Protein AF-A0A962BFE0-F1 (afdb_monomer_lite)

Radius of gyration: 16.98 Å; chains: 1; bounding box: 39×42×43 Å

pLDDT: mean 90.41, std 8.76, range [57.78, 98.06]

Sequence (215 aa):
MNNEIKNLNFSHWQMAQNGVWEEALEVEEHPNGDGVLKIENWLLNAAEDVAIEAFFGNKLANDFCFLGIRVASLTKGSQKSLIMCLIESIDREDSFDSAIKKIELVLRQTISVESKNGIFNRSPEFLELGVEGFWKTFGSYIVWTEGKEKAKSIEDININAPQLLKKLERHVMLEHAWKKPLPMWLAIPVSRSAERGYVFDEKKYNELIESVLKK

Structure (mmCIF, N/CA/C/O backbone):
data_AF-A0A962BFE0-F1
#
_entry.id   AF-A0A962BFE0-F1
#
loop_
_atom_site.group_PDB
_atom_site.id
_atom_site.type_symbol
_atom_site.label_atom_id
_atom_site.label_alt_id
_atom_site.label_comp_id
_atom_site.label_asym_id
_atom_site.label_entity_id
_atom_site.label_seq_id
_atom_site.pdbx_PDB_ins_code
_atom_site.Cartn_x
_atom_site.Cartn_y
_atom_site.Cartn_z
_atom_site.occupancy
_atom_site.B_iso_or_equiv
_atom_site.auth_seq_id
_atom_site.auth_comp_id
_atom_site.auth_asym_id
_atom_site.auth_atom_id
_atom_site.pdbx_PDB_model_num
ATOM 1 N N . MET A 1 1 ? 15.361 -3.845 5.772 1.00 58.34 1 MET A N 1
ATOM 2 C CA . MET A 1 1 ? 14.483 -2.790 5.229 1.00 58.34 1 MET A CA 1
ATOM 3 C C . MET A 1 1 ? 15.416 -1.779 4.588 1.00 58.34 1 MET A C 1
ATOM 5 O O . MET A 1 1 ? 16.414 -1.476 5.237 1.00 58.34 1 MET A O 1
ATOM 9 N N . ASN A 1 2 ? 15.196 -1.406 3.321 1.00 62.62 2 ASN A N 1
ATOM 10 C CA . ASN A 1 2 ? 16.124 -0.559 2.556 1.00 62.62 2 ASN A CA 1
ATOM 11 C C . ASN A 1 2 ? 16.379 0.763 3.315 1.00 62.62 2 ASN A C 1
ATOM 13 O O . ASN A 1 2 ? 15.452 1.311 3.905 1.00 62.62 2 ASN A O 1
ATOM 17 N N . ASN A 1 3 ? 17.627 1.239 3.364 1.00 61.69 3 ASN A N 1
ATOM 18 C CA . ASN A 1 3 ? 17.981 2.466 4.088 1.00 61.69 3 ASN A CA 1
ATOM 19 C C . ASN A 1 3 ? 17.352 3.718 3.459 1.00 61.69 3 ASN A C 1
ATOM 21 O O . ASN A 1 3 ? 17.175 4.709 4.158 1.00 61.69 3 ASN A O 1
ATOM 25 N N . GLU A 1 4 ? 16.986 3.657 2.178 1.00 70.38 4 GLU A N 1
ATOM 26 C CA . GLU A 1 4 ? 16.392 4.775 1.435 1.00 70.38 4 GLU A CA 1
ATOM 27 C C . GLU A 1 4 ? 15.000 5.147 1.962 1.00 70.38 4 GLU A C 1
ATOM 29 O O . GLU A 1 4 ? 14.731 6.316 2.216 1.00 70.38 4 GLU A O 1
ATOM 34 N N . ILE A 1 5 ? 14.148 4.159 2.265 1.00 82.00 5 ILE A N 1
ATOM 35 C CA . ILE A 1 5 ? 12.771 4.434 2.709 1.00 82.00 5 ILE A CA 1
ATOM 36 C C . ILE A 1 5 ? 12.685 5.000 4.129 1.00 82.00 5 ILE A C 1
ATOM 38 O O . ILE A 1 5 ? 11.712 5.662 4.470 1.00 82.00 5 ILE A O 1
ATOM 42 N N . LYS A 1 6 ? 13.702 4.768 4.966 1.00 80.69 6 LYS A N 1
ATOM 43 C CA . LYS A 1 6 ? 13.680 5.154 6.388 1.00 80.69 6 LYS A CA 1
ATOM 44 C C . LYS A 1 6 ? 13.637 6.664 6.609 1.00 80.69 6 LYS A C 1
ATOM 46 O O . LYS A 1 6 ? 13.155 7.109 7.647 1.00 80.69 6 LYS A O 1
ATOM 51 N N . ASN A 1 7 ? 14.152 7.424 5.644 1.00 84.12 7 ASN A N 1
ATOM 52 C CA . ASN A 1 7 ? 14.264 8.879 5.713 1.00 84.12 7 ASN A CA 1
ATOM 53 C C . ASN A 1 7 ? 13.132 9.599 4.970 1.00 84.12 7 ASN A C 1
ATOM 55 O O . ASN A 1 7 ? 13.148 10.824 4.891 1.00 84.12 7 ASN A O 1
ATOM 59 N N . LEU A 1 8 ? 12.171 8.861 4.407 1.00 91.56 8 LEU A N 1
ATOM 60 C CA . LEU A 1 8 ? 11.013 9.466 3.764 1.00 91.56 8 LEU A CA 1
ATOM 61 C C . LEU A 1 8 ? 10.091 10.048 4.828 1.00 91.56 8 LEU A C 1
ATOM 63 O O . LEU A 1 8 ? 9.711 9.349 5.765 1.00 91.56 8 LEU A O 1
ATOM 67 N N . ASN A 1 9 ? 9.728 11.315 4.669 1.00 92.69 9 ASN A N 1
ATOM 68 C CA . ASN A 1 9 ? 8.800 11.980 5.576 1.00 92.69 9 ASN A CA 1
ATOM 69 C C . ASN A 1 9 ? 7.360 11.661 5.201 1.00 92.69 9 ASN A C 1
ATOM 71 O O . ASN A 1 9 ? 7.051 11.445 4.027 1.00 92.69 9 ASN A O 1
ATOM 75 N N . PHE A 1 10 ? 6.486 11.652 6.199 1.00 93.62 10 PHE A N 1
ATOM 76 C CA . PHE A 1 10 ? 5.053 11.545 5.999 1.00 93.62 10 PHE A CA 1
ATOM 77 C C . PHE A 1 10 ? 4.546 12.641 5.047 1.00 93.62 10 PHE A C 1
ATOM 79 O O . PHE A 1 10 ? 5.001 13.784 5.078 1.00 93.62 10 PHE A O 1
ATOM 86 N N . SER A 1 11 ? 3.618 12.268 4.169 1.00 92.75 11 SER A N 1
ATOM 87 C CA . SER A 1 11 ? 3.012 13.171 3.193 1.00 92.75 11 SER A CA 1
ATOM 88 C C . SER A 1 11 ? 1.523 13.348 3.434 1.00 92.75 11 SER A C 1
ATOM 90 O O . SER A 1 11 ? 1.071 14.478 3.520 1.00 92.75 11 SER A O 1
ATOM 92 N N . HIS A 1 12 ? 0.749 12.268 3.469 1.00 93.75 12 HIS A N 1
ATOM 93 C CA . HIS A 1 12 ? -0.698 12.342 3.654 1.00 93.75 12 HIS A CA 1
ATOM 94 C C . HIS A 1 12 ? -1.269 10.972 4.002 1.00 93.75 12 HIS A C 1
ATOM 96 O O . HIS A 1 12 ? -0.632 9.931 3.816 1.00 93.75 12 HIS A O 1
ATOM 102 N N . TRP A 1 13 ? -2.505 10.999 4.482 1.00 95.62 13 TRP A N 1
ATOM 103 C CA . TRP A 1 13 ? -3.339 9.823 4.644 1.00 95.62 13 TRP A CA 1
ATOM 104 C C . TRP A 1 13 ? -4.304 9.714 3.464 1.00 95.62 13 TRP A C 1
ATOM 106 O O . TRP A 1 13 ? -4.771 10.722 2.932 1.00 95.62 13 TRP A O 1
ATOM 116 N N . GLN A 1 14 ? -4.674 8.493 3.099 1.00 96.00 14 GLN A N 1
ATOM 117 C CA . GLN A 1 14 ? -5.869 8.254 2.294 1.00 96.00 14 GLN A CA 1
ATOM 118 C C . GLN A 1 14 ? -6.658 7.063 2.821 1.00 96.00 14 GLN A C 1
ATOM 120 O O . GLN A 1 14 ? -6.104 6.159 3.446 1.00 96.00 14 GLN A O 1
ATOM 125 N N . MET A 1 15 ? -7.962 7.058 2.566 1.00 97.00 15 MET A N 1
ATOM 126 C CA . MET A 1 15 ? -8.860 5.979 2.964 1.00 97.00 15 MET A CA 1
ATOM 127 C C . MET A 1 15 ? -9.681 5.499 1.779 1.00 97.00 15 MET A C 1
ATOM 129 O O . MET A 1 15 ? -10.178 6.301 0.993 1.00 97.00 15 MET A O 1
ATOM 133 N N . ALA A 1 16 ? -9.881 4.192 1.692 1.00 96.75 16 ALA A N 1
ATOM 134 C CA . ALA A 1 16 ? -10.717 3.572 0.676 1.00 96.75 16 ALA A CA 1
ATOM 135 C C . ALA A 1 16 ? -11.663 2.551 1.296 1.00 96.75 16 ALA A C 1
ATOM 137 O O . ALA A 1 16 ? -11.455 2.059 2.409 1.00 96.75 16 ALA A O 1
ATOM 138 N N . GLN A 1 17 ? -12.705 2.215 0.541 1.00 96.19 17 GLN A N 1
ATOM 139 C CA . GLN A 1 17 ? -13.672 1.192 0.913 1.00 96.19 17 GLN A CA 1
ATOM 140 C C . GLN A 1 17 ? -13.877 0.183 -0.217 1.00 96.19 17 GLN A C 1
ATOM 142 O O . GLN A 1 17 ? -13.734 0.523 -1.391 1.00 96.19 17 GLN A O 1
ATOM 147 N N . ASN A 1 18 ? -14.204 -1.064 0.129 1.00 94.25 18 ASN A N 1
ATOM 148 C CA . ASN A 1 18 ? -14.415 -2.172 -0.815 1.00 94.25 18 ASN A CA 1
ATOM 149 C C . ASN A 1 18 ? -13.232 -2.414 -1.779 1.00 94.25 18 ASN A C 1
ATOM 151 O O . ASN A 1 18 ? -13.422 -2.887 -2.900 1.00 94.25 18 ASN A O 1
ATOM 155 N N . GLY A 1 19 ? -12.015 -2.032 -1.373 1.00 90.25 19 GLY A N 1
ATOM 156 C CA . GLY A 1 19 ? -10.812 -2.100 -2.208 1.00 90.25 19 GLY A CA 1
ATOM 157 C C . GLY A 1 19 ? -10.802 -1.168 -3.429 1.00 90.25 19 GLY A C 1
ATOM 158 O O . GLY A 1 19 ? -10.048 -1.431 -4.363 1.00 90.25 19 GLY A O 1
ATOM 159 N N . VAL A 1 20 ? -11.630 -0.116 -3.452 1.00 92.31 20 VAL A N 1
ATOM 160 C CA . VAL A 1 20 ? -11.686 0.867 -4.549 1.00 92.31 20 VAL A CA 1
ATOM 161 C C . VAL A 1 20 ? -10.854 2.095 -4.182 1.00 92.31 20 VAL A C 1
ATOM 163 O O . VAL A 1 20 ? -11.311 2.957 -3.433 1.00 92.31 20 VAL A O 1
ATOM 166 N N . TRP A 1 21 ? -9.629 2.165 -4.703 1.00 92.31 21 TRP A N 1
ATOM 167 C CA . TRP A 1 21 ? -8.697 3.273 -4.446 1.00 92.31 21 TRP A CA 1
ATOM 168 C C . TRP A 1 21 ? -8.871 4.439 -5.419 1.00 92.31 21 TRP A C 1
ATOM 170 O O . TRP A 1 21 ? -8.489 5.560 -5.105 1.00 92.31 21 TRP A O 1
ATOM 180 N N . GLU A 1 22 ? -9.511 4.199 -6.562 1.00 90.88 22 GLU A N 1
ATOM 181 C CA . GLU A 1 22 ? -9.840 5.222 -7.557 1.00 90.88 22 GLU A CA 1
ATOM 182 C C . GLU A 1 22 ? -10.746 6.338 -6.991 1.00 90.88 22 GLU A C 1
ATOM 184 O O . GLU A 1 22 ? -10.790 7.440 -7.533 1.00 90.88 22 GLU A O 1
ATOM 189 N N . GLU A 1 23 ? -11.458 6.051 -5.897 1.00 91.50 23 GLU A N 1
ATOM 190 C CA . GLU A 1 23 ? -12.384 6.954 -5.201 1.00 91.50 23 GLU A CA 1
ATOM 191 C C . GLU A 1 23 ? -11.935 7.233 -3.753 1.00 91.50 23 GLU A C 1
ATOM 193 O O . GLU A 1 23 ? -12.758 7.546 -2.887 1.00 91.50 23 GLU A O 1
ATOM 198 N N . ALA A 1 24 ? -10.640 7.068 -3.460 1.00 94.19 24 ALA A N 1
ATOM 199 C CA . ALA A 1 24 ? -10.117 7.238 -2.111 1.00 94.19 24 ALA A CA 1
ATOM 200 C C . ALA A 1 24 ? -10.366 8.657 -1.569 1.00 94.19 24 ALA A C 1
ATOM 202 O O . ALA A 1 24 ? -10.229 9.663 -2.269 1.00 94.19 24 ALA A O 1
ATOM 203 N N . LEU A 1 25 ? -10.711 8.739 -0.284 1.00 94.75 25 LEU A N 1
ATOM 204 C CA . LEU A 1 25 ? -10.736 9.993 0.451 1.00 94.75 25 LEU A CA 1
ATOM 205 C C . LEU A 1 25 ? -9.310 10.327 0.887 1.00 94.75 25 LEU A C 1
ATOM 207 O O . LEU A 1 25 ? -8.797 9.727 1.832 1.00 94.75 25 LEU A O 1
ATOM 211 N N . GLU A 1 26 ? -8.699 11.309 0.233 1.00 93.69 26 GLU A N 1
ATOM 212 C CA . GLU A 1 26 ? -7.487 11.947 0.744 1.00 93.69 26 GLU A CA 1
ATOM 213 C C . GLU A 1 26 ? -7.812 12.750 2.009 1.00 93.69 26 GLU A C 1
ATOM 215 O O . GLU A 1 26 ? -8.811 13.480 2.087 1.00 93.69 26 GLU A O 1
ATOM 220 N N . VAL A 1 27 ? -6.961 12.584 3.014 1.00 89.88 27 VAL A N 1
ATOM 221 C CA . VAL A 1 27 ? -7.076 13.220 4.320 1.00 89.88 27 VAL A CA 1
ATOM 222 C C . VAL A 1 27 ? -5.948 14.229 4.463 1.00 89.88 27 VAL A C 1
ATOM 224 O O . VAL A 1 27 ? -4.780 13.926 4.215 1.00 89.88 27 VAL A O 1
ATOM 227 N N . GLU A 1 28 ? -6.322 15.440 4.867 1.00 78.06 28 GLU A N 1
ATOM 228 C CA . GLU A 1 28 ? -5.378 16.518 5.148 1.00 78.06 28 GLU A CA 1
ATOM 229 C C . GLU A 1 28 ? -4.370 16.087 6.221 1.00 78.06 28 GLU A C 1
ATOM 231 O O . GLU A 1 28 ? -4.723 15.363 7.148 1.00 78.06 28 GLU A O 1
ATOM 236 N N . GLU A 1 29 ? -3.125 16.560 6.110 1.00 67.19 29 GLU A N 1
ATOM 237 C CA . GLU A 1 29 ? -2.027 16.219 7.032 1.00 67.19 29 GLU A CA 1
ATOM 238 C C . GLU A 1 29 ? -2.407 16.423 8.507 1.00 67.19 29 GLU A C 1
ATOM 240 O O . GLU A 1 29 ? -2.054 15.615 9.359 1.00 67.19 29 GLU A O 1
ATOM 245 N N . HIS A 1 30 ? -3.168 17.482 8.793 1.00 72.75 30 HIS A N 1
ATOM 246 C CA . HIS A 1 30 ? -3.680 17.800 10.120 1.00 72.75 30 HIS A CA 1
ATOM 247 C C . HIS A 1 30 ? -5.132 18.270 9.999 1.00 72.75 30 HIS A C 1
ATOM 249 O O . HIS A 1 30 ? -5.373 19.474 9.851 1.00 72.75 30 HIS A O 1
ATOM 255 N N . PRO A 1 31 ? -6.113 17.350 10.024 1.00 78.94 31 PRO A N 1
ATOM 256 C CA . PRO A 1 31 ? -7.505 17.739 9.898 1.00 78.94 31 PRO A CA 1
ATOM 257 C C . PRO A 1 31 ? -7.893 18.613 11.097 1.00 78.94 31 PRO A C 1
ATOM 259 O O . PRO A 1 31 ? -7.734 18.227 12.254 1.00 78.94 31 PRO A O 1
ATOM 262 N N . ASN A 1 32 ? -8.391 19.816 10.822 1.00 82.50 32 ASN A N 1
ATOM 263 C CA . ASN A 1 32 ? -8.979 20.691 11.839 1.00 82.50 32 ASN A CA 1
ATOM 264 C C . ASN A 1 32 ? -10.451 20.308 12.087 1.00 82.50 32 ASN A C 1
ATOM 266 O O . ASN A 1 32 ? -10.921 19.321 11.534 1.00 82.50 32 ASN A O 1
ATOM 270 N N . GLY A 1 33 ? -11.193 21.077 12.894 1.00 82.31 33 GLY A N 1
ATOM 271 C CA . GLY A 1 33 ? -12.587 20.764 13.251 1.00 82.31 33 GLY A CA 1
ATOM 272 C C . GLY A 1 33 ? -13.460 20.290 12.078 1.00 82.31 33 GLY A C 1
ATOM 273 O O . GLY A 1 33 ? -14.061 19.221 12.166 1.00 82.31 33 GLY A O 1
ATOM 274 N N . ASP A 1 34 ? -13.457 21.009 10.953 1.00 86.00 34 ASP A N 1
ATOM 275 C CA . ASP A 1 34 ? -14.242 20.630 9.769 1.00 86.00 34 ASP A CA 1
ATOM 276 C C . ASP A 1 34 ? -13.666 19.395 9.054 1.00 86.00 34 ASP A C 1
ATOM 278 O O . ASP A 1 34 ? -14.416 18.524 8.603 1.00 86.00 34 ASP A O 1
ATOM 282 N N . GLY A 1 35 ? -12.336 19.276 8.989 1.00 86.31 35 GLY A N 1
ATOM 283 C CA . GLY A 1 35 ? -11.649 18.102 8.444 1.00 86.31 35 GLY A CA 1
ATOM 284 C C . GLY A 1 35 ? -11.933 16.826 9.244 1.00 86.31 35 GLY A C 1
ATOM 285 O O . GLY A 1 35 ? -12.233 15.782 8.664 1.00 86.31 35 GLY A O 1
ATOM 286 N N . VAL A 1 36 ? -11.926 16.919 10.575 1.00 88.94 36 VAL A N 1
ATOM 287 C CA . VAL A 1 36 ? -12.270 15.821 11.488 1.00 88.94 36 VAL A CA 1
ATOM 288 C C . VAL A 1 36 ? -13.719 15.405 11.270 1.00 88.94 36 VAL A C 1
ATOM 290 O O . VAL A 1 36 ? -13.979 14.228 11.034 1.00 88.94 36 VAL A O 1
ATOM 293 N N . LEU A 1 37 ? -14.657 16.358 11.238 1.00 90.06 37 LEU A N 1
ATOM 294 C CA . LEU A 1 37 ? -16.071 16.067 10.977 1.00 90.06 37 LEU A CA 1
ATOM 295 C C . LEU A 1 37 ? -16.286 15.389 9.617 1.00 90.06 37 LEU A C 1
ATOM 297 O O . LEU A 1 37 ? -17.104 14.473 9.507 1.00 90.06 37 LEU A O 1
ATOM 301 N N . LYS A 1 38 ? -15.537 15.790 8.582 1.00 92.12 38 LYS A N 1
ATOM 302 C CA . LYS A 1 38 ? -15.581 15.149 7.259 1.00 92.12 38 LYS A CA 1
ATOM 303 C C . LYS A 1 38 ? -15.141 13.685 7.329 1.00 92.12 38 LYS A C 1
ATOM 305 O O . LYS A 1 38 ? -15.821 12.830 6.761 1.00 92.12 38 LYS A O 1
ATOM 310 N N . ILE A 1 39 ? -14.044 13.394 8.028 1.00 93.62 39 ILE A N 1
ATOM 311 C CA . ILE A 1 39 ? -13.529 12.028 8.213 1.00 93.62 39 ILE A CA 1
ATOM 312 C C . ILE A 1 39 ? -14.529 11.189 9.009 1.00 93.62 39 ILE A C 1
ATOM 314 O O . ILE A 1 39 ? -14.883 10.087 8.592 1.00 93.62 39 ILE A O 1
ATOM 318 N N . GLU A 1 40 ? -15.035 11.720 10.122 1.00 92.81 40 GLU A N 1
ATOM 319 C CA . GLU A 1 40 ? -16.024 11.033 10.950 1.00 92.81 40 GLU A CA 1
ATOM 320 C C . GLU A 1 40 ? -17.294 10.714 10.160 1.00 92.81 40 GLU A C 1
ATOM 322 O O . GLU A 1 40 ? -17.779 9.583 10.208 1.00 92.81 40 GLU A O 1
ATOM 327 N N . ASN A 1 41 ? -17.810 11.679 9.395 1.00 93.31 41 ASN A N 1
ATOM 328 C CA . ASN A 1 41 ? -18.982 11.474 8.554 1.00 93.31 41 ASN A CA 1
ATOM 329 C C . ASN A 1 41 ? -18.717 10.452 7.441 1.00 93.31 41 ASN A C 1
ATOM 331 O O . ASN A 1 41 ? -19.582 9.627 7.150 1.00 93.31 41 ASN A O 1
ATOM 335 N N . TRP A 1 42 ? -17.527 10.459 6.836 1.00 95.62 42 TRP A N 1
ATOM 336 C CA . TRP A 1 42 ? -17.157 9.444 5.852 1.00 95.62 42 TRP A CA 1
ATOM 337 C C . TRP A 1 42 ? -17.146 8.045 6.481 1.00 95.62 42 TRP A C 1
ATOM 339 O O . TRP A 1 42 ? -17.792 7.142 5.962 1.00 95.62 42 TRP A O 1
ATOM 349 N N . LEU A 1 43 ? -16.516 7.877 7.648 1.00 94.56 43 LEU A N 1
ATOM 350 C CA . LEU A 1 43 ? -16.432 6.592 8.356 1.00 94.56 43 LEU A CA 1
ATOM 351 C C . LEU A 1 43 ? -17.795 6.059 8.813 1.00 94.56 43 LEU A C 1
ATOM 353 O O . LEU A 1 43 ? -18.017 4.847 8.783 1.00 94.56 43 LEU A O 1
ATOM 357 N N . LEU A 1 44 ? -18.706 6.952 9.214 1.00 93.00 44 LEU A N 1
ATOM 358 C CA . LEU A 1 44 ? -20.085 6.598 9.566 1.00 93.00 44 LEU A CA 1
ATOM 359 C C . LEU A 1 44 ? -20.857 6.014 8.378 1.00 93.00 44 LEU A C 1
ATOM 361 O O . LEU A 1 44 ? -21.678 5.121 8.573 1.00 93.00 44 LEU A O 1
ATOM 365 N N . ASN A 1 45 ? -20.584 6.502 7.166 1.00 94.25 45 ASN A N 1
ATOM 366 C CA . ASN A 1 45 ? -21.258 6.075 5.938 1.00 94.25 45 ASN A CA 1
ATOM 367 C C . ASN A 1 45 ? -20.462 5.036 5.129 1.00 94.25 45 ASN A C 1
ATOM 369 O O . ASN A 1 45 ? -20.966 4.523 4.131 1.00 94.25 45 ASN A O 1
ATOM 373 N N . ALA A 1 46 ? -19.229 4.728 5.537 1.00 94.38 46 ALA A N 1
ATOM 374 C CA . ALA A 1 46 ? -18.371 3.792 4.831 1.00 94.38 46 ALA A CA 1
ATOM 375 C C . ALA A 1 46 ? -18.889 2.348 4.936 1.00 94.38 46 ALA A C 1
ATOM 377 O O . ALA A 1 46 ? -19.405 1.924 5.976 1.00 94.38 46 ALA A O 1
ATOM 378 N N . ALA A 1 47 ? -18.667 1.556 3.887 1.00 94.88 47 ALA A N 1
ATOM 379 C CA . ALA A 1 47 ? -18.888 0.112 3.860 1.00 94.88 47 ALA A CA 1
ATOM 380 C C . ALA A 1 47 ? -18.049 -0.613 4.926 1.00 94.88 47 ALA A C 1
ATOM 382 O O . ALA A 1 47 ? -17.146 -0.029 5.517 1.00 94.88 47 ALA A O 1
ATOM 383 N N . GLU A 1 48 ? -18.339 -1.882 5.214 1.00 94.38 48 GLU A N 1
ATOM 384 C CA . GLU A 1 48 ? -17.599 -2.642 6.237 1.00 94.38 48 GLU A CA 1
ATOM 385 C C . GLU A 1 48 ? -16.116 -2.820 5.891 1.00 94.38 48 GLU A C 1
ATOM 387 O O . GLU A 1 48 ? -15.264 -2.713 6.772 1.00 94.38 48 GLU A O 1
ATOM 392 N N . ASP A 1 49 ? -15.804 -3.046 4.614 1.00 96.12 49 ASP A N 1
ATOM 393 C CA . ASP A 1 49 ? -14.434 -3.169 4.130 1.00 96.12 49 ASP A CA 1
ATOM 394 C C . ASP A 1 49 ? -13.795 -1.788 3.978 1.00 96.12 49 ASP A C 1
ATOM 396 O O . ASP A 1 49 ? -14.011 -1.120 2.971 1.00 96.12 49 ASP A O 1
ATOM 400 N N . VAL A 1 50 ? -13.021 -1.367 4.980 1.00 97.44 50 VAL A N 1
ATOM 401 C CA . VAL A 1 50 ? -12.287 -0.092 4.994 1.00 97.44 50 VAL A CA 1
ATOM 402 C C . VAL A 1 50 ? -10.789 -0.347 5.093 1.00 97.44 50 VAL A C 1
ATOM 404 O O . VAL A 1 50 ? -10.336 -1.223 5.840 1.00 97.44 50 VAL A O 1
ATOM 407 N N . ALA A 1 51 ? -10.018 0.464 4.377 1.00 97.62 51 ALA A N 1
ATOM 408 C CA . ALA A 1 51 ? -8.571 0.538 4.470 1.00 97.62 51 ALA A CA 1
ATOM 409 C C . ALA A 1 51 ? -8.099 1.988 4.614 1.00 97.62 51 ALA A C 1
ATOM 411 O O . ALA A 1 51 ? -8.732 2.906 4.094 1.00 97.62 51 ALA A O 1
ATOM 412 N N . ILE A 1 52 ? -6.972 2.169 5.298 1.00 97.81 52 ILE A N 1
ATOM 413 C CA . ILE A 1 52 ? -6.259 3.441 5.423 1.00 97.81 52 ILE A CA 1
ATOM 414 C C . ILE A 1 52 ? -4.799 3.250 5.011 1.00 97.81 52 ILE A C 1
ATOM 416 O O . ILE A 1 52 ? -4.201 2.230 5.349 1.00 97.81 52 ILE A O 1
ATOM 420 N N . GLU A 1 53 ? -4.234 4.226 4.304 1.00 97.44 53 GLU A N 1
ATOM 421 C CA . GLU A 1 53 ? -2.839 4.247 3.867 1.00 97.44 53 GLU A CA 1
ATOM 422 C C . GLU A 1 53 ? -2.133 5.537 4.288 1.00 97.44 53 GLU A C 1
ATOM 424 O O . GLU A 1 53 ? -2.639 6.631 4.042 1.00 97.44 53 GLU A O 1
ATOM 429 N N . ALA A 1 54 ? -0.948 5.401 4.888 1.00 96.19 54 ALA A N 1
ATOM 430 C CA . ALA A 1 54 ? -0.001 6.494 5.100 1.00 96.19 54 ALA A CA 1
ATOM 431 C C . ALA A 1 54 ? 0.987 6.550 3.936 1.00 96.19 54 ALA A C 1
ATOM 433 O O . ALA A 1 54 ? 1.702 5.576 3.692 1.00 96.19 54 ALA A O 1
ATOM 434 N N . PHE A 1 55 ? 1.069 7.692 3.262 1.00 95.31 55 PHE A N 1
ATOM 435 C CA . PHE A 1 55 ? 2.039 7.950 2.203 1.00 95.31 55 PHE A CA 1
ATOM 436 C C . PHE A 1 55 ? 3.270 8.657 2.755 1.00 95.31 55 PHE A C 1
ATOM 438 O O . PHE A 1 55 ? 3.159 9.576 3.564 1.00 95.31 55 PHE A O 1
ATOM 445 N N . PHE A 1 56 ? 4.442 8.261 2.263 1.00 94.88 56 PHE A N 1
ATOM 446 C CA . PHE A 1 56 ? 5.733 8.821 2.647 1.00 94.88 56 PHE A CA 1
ATOM 447 C C . PHE A 1 56 ? 6.535 9.204 1.412 1.00 94.88 56 PHE A C 1
ATOM 449 O O . PHE A 1 56 ? 6.543 8.466 0.430 1.00 94.88 56 PHE A O 1
ATOM 456 N N . GLY A 1 57 ? 7.264 1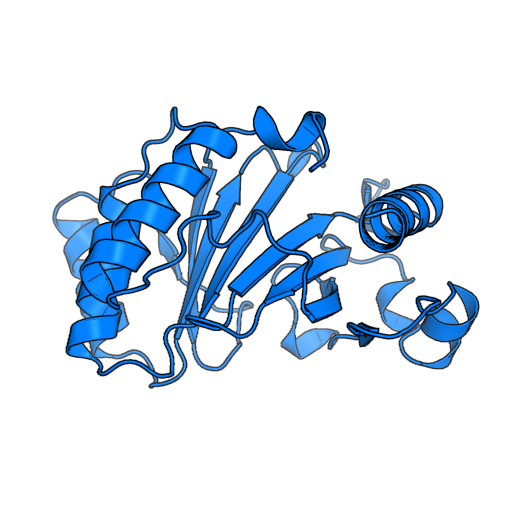0.313 1.485 1.00 92.56 57 GLY A N 1
ATOM 457 C CA . GLY A 1 57 ? 8.145 10.784 0.423 1.00 92.56 57 GLY A CA 1
ATOM 458 C C . GLY A 1 57 ? 7.434 11.609 -0.645 1.00 92.56 57 GLY A C 1
ATOM 459 O O . GLY A 1 57 ? 6.340 12.135 -0.445 1.00 92.56 57 GLY A O 1
ATOM 460 N N . ASN A 1 58 ? 8.090 11.754 -1.795 1.00 84.12 58 ASN A N 1
ATOM 461 C CA . ASN A 1 58 ? 7.616 12.589 -2.890 1.00 84.12 58 ASN A CA 1
ATOM 462 C C . ASN A 1 58 ? 7.375 11.746 -4.146 1.00 84.12 58 ASN A C 1
ATOM 464 O O . ASN A 1 58 ? 8.319 11.336 -4.828 1.00 84.12 58 ASN A O 1
ATOM 468 N N . LYS A 1 59 ? 6.095 11.569 -4.497 1.00 77.12 59 LYS A N 1
ATOM 469 C CA . LYS A 1 59 ? 5.667 10.852 -5.711 1.00 77.12 59 LYS A CA 1
ATOM 470 C C . LYS A 1 59 ? 6.339 11.400 -6.977 1.00 77.12 59 LYS A C 1
ATOM 472 O O . LYS A 1 59 ? 6.757 10.629 -7.835 1.00 77.12 59 LYS A O 1
ATOM 477 N N . LEU A 1 60 ? 6.521 12.720 -7.082 1.00 72.75 60 LEU A N 1
ATOM 478 C CA . LEU A 1 60 ? 7.141 13.353 -8.255 1.00 72.75 60 LEU A CA 1
ATOM 479 C C . LEU A 1 60 ? 8.631 13.016 -8.393 1.00 72.75 60 LEU A C 1
ATOM 481 O O . LEU A 1 60 ? 9.145 12.961 -9.509 1.00 72.75 60 LEU A O 1
ATOM 485 N N . ALA A 1 61 ? 9.314 12.767 -7.275 1.00 76.25 61 ALA A N 1
ATOM 486 C CA . ALA A 1 61 ? 10.715 12.359 -7.258 1.00 76.25 61 ALA A CA 1
ATOM 487 C C . ALA A 1 61 ? 10.900 10.845 -7.478 1.00 76.25 61 ALA A C 1
ATOM 489 O O . ALA A 1 61 ? 12.036 10.382 -7.541 1.00 76.25 61 ALA A O 1
ATOM 490 N N . ASN A 1 62 ? 9.807 10.075 -7.606 1.00 77.12 62 ASN A N 1
ATOM 491 C CA . ASN A 1 62 ? 9.812 8.607 -7.614 1.00 77.12 62 ASN A CA 1
ATOM 492 C C . ASN A 1 62 ? 10.484 7.989 -6.367 1.00 77.12 62 ASN A C 1
ATOM 494 O O . ASN A 1 62 ? 10.976 6.858 -6.399 1.00 77.12 62 ASN A O 1
ATOM 498 N N . ASP A 1 63 ? 10.497 8.749 -5.274 1.00 85.62 63 ASP A N 1
ATOM 499 C CA . ASP A 1 63 ? 11.064 8.364 -3.989 1.00 85.62 63 ASP A CA 1
ATOM 500 C C . ASP A 1 63 ? 9.960 8.458 -2.942 1.00 85.62 63 ASP A C 1
ATOM 502 O O . ASP A 1 63 ? 9.796 9.457 -2.237 1.00 85.62 63 ASP A O 1
ATOM 506 N N . PHE A 1 64 ? 9.089 7.455 -2.973 1.00 93.69 64 PHE A N 1
ATOM 507 C CA . PHE A 1 64 ? 7.928 7.374 -2.106 1.00 93.69 64 PHE A CA 1
ATOM 508 C C . PHE A 1 64 ? 7.585 5.917 -1.805 1.00 93.69 64 PHE A C 1
ATOM 510 O O . PHE A 1 64 ? 7.962 5.003 -2.539 1.00 93.69 64 PHE A O 1
ATOM 517 N N . CYS A 1 65 ? 6.845 5.706 -0.730 1.00 95.38 65 CYS A N 1
ATOM 518 C CA . CYS A 1 65 ? 6.208 4.440 -0.401 1.00 95.38 65 CYS A CA 1
ATOM 519 C C . CYS A 1 65 ? 4.886 4.723 0.314 1.00 95.38 65 CYS A C 1
ATOM 521 O O . CYS A 1 65 ? 4.602 5.866 0.683 1.00 95.38 65 CYS A O 1
ATOM 523 N N . PHE A 1 66 ? 4.075 3.692 0.519 1.00 95.69 66 PHE A N 1
ATOM 524 C CA . PHE A 1 66 ? 2.930 3.806 1.413 1.00 95.69 66 PHE A CA 1
ATOM 525 C C . PHE A 1 66 ? 2.731 2.550 2.245 1.00 95.69 66 PHE A C 1
ATOM 527 O O . PHE A 1 66 ? 3.069 1.442 1.824 1.00 95.69 66 PHE A O 1
ATOM 534 N N . LEU A 1 67 ? 2.202 2.748 3.448 1.00 95.94 67 LEU A N 1
ATOM 535 C CA . LEU A 1 67 ? 1.827 1.685 4.362 1.00 95.94 67 LEU A CA 1
ATOM 536 C C . LEU A 1 67 ? 0.314 1.663 4.517 1.00 95.94 67 LEU A C 1
ATOM 538 O O . LEU A 1 67 ? -0.258 2.628 5.017 1.00 95.94 67 LEU A O 1
ATOM 542 N N . GLY A 1 68 ? -0.307 0.548 4.156 1.00 96.69 68 GLY A N 1
ATOM 543 C CA . GLY A 1 68 ? -1.735 0.343 4.302 1.00 96.69 68 GLY A CA 1
ATOM 544 C C . GLY A 1 68 ? -2.120 -0.627 5.405 1.00 96.69 68 GLY A C 1
ATOM 545 O O . GLY A 1 68 ? -1.385 -1.561 5.737 1.00 96.69 68 GLY A O 1
ATOM 546 N N . ILE A 1 69 ? -3.301 -0.395 5.973 1.00 96.94 69 ILE A N 1
ATOM 547 C CA . ILE A 1 69 ? -3.935 -1.227 6.994 1.00 96.94 69 ILE A CA 1
ATOM 548 C C . ILE A 1 69 ? -5.406 -1.382 6.621 1.00 96.94 69 ILE A C 1
ATOM 550 O O . ILE A 1 69 ? -6.137 -0.399 6.492 1.00 96.94 69 ILE A O 1
ATOM 554 N N . ARG A 1 70 ? -5.867 -2.625 6.492 1.00 97.25 70 ARG A N 1
ATOM 555 C CA . ARG A 1 70 ? -7.282 -2.946 6.297 1.00 97.25 70 ARG A CA 1
ATOM 556 C C . ARG A 1 70 ? -7.925 -3.270 7.636 1.00 97.25 70 ARG A C 1
ATOM 558 O O . ARG A 1 70 ? -7.491 -4.171 8.347 1.00 97.25 70 ARG A O 1
ATOM 565 N N . VAL A 1 71 ? -8.999 -2.560 7.958 1.00 96.25 71 VAL A N 1
ATOM 566 C CA . VAL A 1 71 ? -9.687 -2.631 9.257 1.00 96.25 71 VAL A CA 1
ATOM 567 C C . VAL A 1 71 ? -11.044 -3.339 9.171 1.00 96.25 71 VAL A C 1
ATOM 569 O O . VAL A 1 71 ? -11.833 -3.305 10.113 1.00 96.25 71 VAL A O 1
ATOM 572 N N . ALA A 1 72 ? -11.309 -4.021 8.054 1.00 94.44 72 ALA A N 1
ATOM 573 C CA . ALA A 1 72 ? -12.575 -4.690 7.749 1.00 94.44 72 ALA A CA 1
ATOM 574 C C . ALA A 1 72 ? -13.047 -5.691 8.820 1.00 94.44 72 ALA A C 1
ATOM 576 O O . ALA A 1 72 ? -14.241 -5.863 9.022 1.00 94.44 72 ALA A O 1
ATOM 577 N N . SER A 1 73 ? -12.124 -6.339 9.539 1.00 91.69 73 SER A N 1
ATOM 578 C CA . SER A 1 73 ? -12.461 -7.316 10.584 1.00 91.69 73 SER A CA 1
ATOM 579 C C . SER A 1 73 ? -12.879 -6.693 11.921 1.00 91.69 73 SER A C 1
ATOM 581 O O . SER A 1 73 ? -13.196 -7.424 12.858 1.00 91.69 73 SER A O 1
ATOM 583 N N . LEU A 1 74 ? -12.818 -5.366 12.055 1.00 93.00 74 LEU A N 1
ATOM 584 C CA . LEU A 1 74 ? -13.175 -4.649 13.277 1.00 93.00 74 LEU A CA 1
ATOM 585 C C . LEU A 1 74 ? -14.631 -4.174 13.242 1.00 93.00 74 LEU A C 1
ATOM 587 O O . LEU A 1 74 ? -15.189 -3.907 12.182 1.00 93.00 74 LEU A O 1
ATOM 591 N N . THR A 1 75 ? -15.232 -3.988 14.422 1.00 93.19 75 THR A N 1
ATOM 592 C CA . THR A 1 75 ? -16.538 -3.313 14.527 1.00 93.19 75 THR A CA 1
ATOM 593 C C . THR A 1 75 ? -16.441 -1.873 14.021 1.00 93.19 75 THR A C 1
ATOM 595 O O . THR A 1 75 ? -15.383 -1.258 14.133 1.00 93.19 75 THR A O 1
ATOM 598 N N . LYS A 1 76 ? -17.544 -1.282 13.547 1.00 92.31 76 LYS A N 1
ATOM 599 C CA . LYS A 1 76 ? -17.559 0.115 13.069 1.00 92.31 76 LYS A CA 1
ATOM 600 C C . LYS A 1 76 ? -17.004 1.124 14.078 1.00 92.31 76 LYS A C 1
ATOM 602 O O . LYS A 1 76 ? -16.235 2.005 13.702 1.00 92.31 76 LYS A O 1
ATOM 607 N N . GLY A 1 77 ? -17.338 0.963 15.361 1.00 92.31 77 GLY A N 1
ATOM 608 C CA . GLY A 1 77 ? -16.775 1.790 16.431 1.00 92.31 77 GLY A CA 1
ATOM 609 C C . GLY A 1 77 ? -15.255 1.645 16.528 1.00 92.31 77 GLY A C 1
ATOM 610 O O . GLY A 1 77 ? -14.542 2.642 16.537 1.00 92.31 77 GLY A O 1
ATOM 611 N N . SER A 1 78 ? -14.750 0.409 16.506 1.00 92.94 78 SER A N 1
ATOM 612 C CA . SER A 1 78 ? -13.310 0.124 16.537 1.00 92.94 78 SER A CA 1
ATOM 613 C C . SER A 1 78 ? -12.575 0.577 15.269 1.00 92.94 78 SER A C 1
ATOM 615 O O . SER A 1 78 ? -11.454 1.059 15.382 1.00 92.94 78 SER A O 1
ATOM 617 N N . GLN A 1 79 ? -13.190 0.466 14.083 1.00 94.81 79 GLN A N 1
ATOM 618 C CA . GLN A 1 79 ? -12.651 1.008 12.828 1.00 94.81 79 GLN A CA 1
ATOM 619 C C . GLN A 1 79 ? -12.440 2.515 12.953 1.00 94.81 79 GLN A C 1
ATOM 621 O O . GLN A 1 79 ? -11.339 3.001 12.705 1.00 94.81 79 GLN A O 1
ATOM 626 N N . LYS A 1 80 ? -13.480 3.236 13.400 1.00 94.25 80 LYS A N 1
ATOM 627 C CA . LYS A 1 80 ? -13.421 4.683 13.616 1.00 94.25 80 LYS A CA 1
ATOM 628 C C . LYS A 1 80 ? -12.328 5.047 14.616 1.00 94.25 80 LYS A C 1
ATOM 630 O O . LYS A 1 80 ? -11.481 5.873 14.300 1.00 94.25 80 LYS A O 1
ATOM 635 N N . SER A 1 81 ? -12.323 4.421 15.794 1.00 93.62 81 SER A N 1
ATOM 636 C CA . SER A 1 81 ? -11.323 4.705 16.828 1.00 93.62 81 SER A CA 1
ATOM 637 C C . SER A 1 81 ? -9.899 4.447 16.342 1.00 93.62 81 SER A C 1
ATOM 639 O O . SER A 1 81 ? -9.042 5.299 16.529 1.00 93.62 81 SER A O 1
ATOM 641 N N . LEU A 1 82 ? -9.645 3.312 15.681 1.00 94.94 82 LEU A N 1
ATOM 642 C CA . LEU A 1 82 ? -8.317 2.993 15.158 1.00 94.94 82 LEU A CA 1
ATOM 643 C C . LEU A 1 82 ? -7.861 4.016 14.111 1.00 94.94 82 LEU A C 1
ATOM 645 O O . LEU A 1 82 ? -6.755 4.533 14.219 1.00 94.94 82 LEU A O 1
ATOM 649 N N . ILE A 1 83 ? -8.706 4.325 13.125 1.00 95.69 83 ILE A N 1
ATOM 650 C CA . ILE A 1 83 ? -8.370 5.270 12.053 1.00 95.69 83 ILE A CA 1
ATOM 651 C C . ILE A 1 83 ? -8.090 6.669 12.611 1.00 95.69 83 ILE A C 1
ATOM 653 O O . ILE A 1 83 ? -7.074 7.262 12.258 1.00 95.69 83 ILE A O 1
ATOM 657 N N . MET A 1 84 ? -8.935 7.170 13.515 1.00 94.25 84 MET A N 1
ATOM 658 C CA . MET A 1 84 ? -8.722 8.482 14.131 1.00 94.25 84 MET A CA 1
ATOM 659 C C . MET A 1 84 ? -7.430 8.514 14.950 1.00 94.25 84 MET A C 1
ATOM 661 O O . MET A 1 84 ? -6.632 9.427 14.774 1.00 94.25 84 MET A O 1
ATOM 665 N N . CYS A 1 85 ? -7.154 7.482 15.757 1.00 94.69 85 CYS A N 1
ATOM 666 C CA . CYS A 1 85 ? -5.897 7.403 16.502 1.00 94.69 85 CYS A CA 1
ATOM 667 C C . CYS A 1 85 ? -4.666 7.335 15.588 1.00 94.69 85 CYS A C 1
ATOM 669 O O . CYS A 1 85 ? -3.631 7.899 15.931 1.00 94.69 85 CYS A O 1
ATOM 671 N N . LEU A 1 86 ? -4.748 6.655 14.437 1.00 95.19 86 LEU A N 1
ATOM 672 C CA . LEU A 1 86 ? -3.659 6.642 13.458 1.00 95.19 86 LEU A CA 1
ATOM 673 C C . LEU A 1 86 ? -3.408 8.052 12.917 1.00 95.19 86 LEU A C 1
ATOM 675 O O . LEU A 1 86 ? -2.274 8.524 12.994 1.00 95.19 86 LEU A O 1
ATOM 679 N N . ILE A 1 87 ? -4.464 8.727 12.452 1.00 94.50 87 ILE A N 1
ATOM 680 C CA . ILE A 1 87 ? -4.390 10.079 11.886 1.00 94.50 87 ILE A CA 1
ATOM 681 C C . ILE A 1 87 ? -3.832 11.078 12.905 1.00 94.50 87 ILE A C 1
ATOM 683 O O . ILE A 1 87 ? -2.928 11.834 12.577 1.00 94.50 87 ILE A O 1
ATOM 687 N N . GLU A 1 88 ? -4.312 11.039 14.148 1.00 92.50 88 GLU A N 1
ATOM 688 C CA . GLU A 1 88 ? -3.866 11.927 15.231 1.00 92.50 88 GLU A CA 1
ATOM 689 C C . GLU A 1 88 ? -2.438 11.639 15.717 1.00 92.50 88 GLU A C 1
ATOM 691 O O . GLU A 1 88 ? -1.817 12.494 16.344 1.00 92.50 88 GLU A O 1
ATOM 696 N N . SER A 1 89 ? -1.916 10.430 15.482 1.00 93.06 89 SER A N 1
ATOM 697 C CA . SER A 1 89 ? -0.598 10.042 15.993 1.00 93.06 89 SER A CA 1
ATOM 698 C C . SER A 1 89 ? 0.565 10.511 15.121 1.00 93.06 89 SER A C 1
ATOM 700 O O . SER A 1 89 ? 1.660 10.711 15.650 1.00 93.06 89 SER A O 1
ATOM 702 N N . ILE A 1 90 ? 0.365 10.653 13.809 1.00 92.75 90 ILE A N 1
ATOM 703 C CA . ILE A 1 90 ? 1.448 10.916 12.854 1.00 92.75 90 ILE A CA 1
ATOM 704 C C . ILE A 1 90 ? 1.472 12.394 12.480 1.00 92.75 90 ILE A C 1
ATOM 706 O O . ILE A 1 90 ? 0.462 12.961 12.079 1.00 92.75 90 ILE A O 1
ATOM 710 N N . ASP A 1 91 ? 2.657 12.984 12.578 1.00 90.12 91 ASP A N 1
ATOM 711 C CA . ASP A 1 91 ? 2.938 14.365 12.220 1.00 90.12 91 ASP A CA 1
ATOM 712 C C . ASP A 1 91 ? 3.668 14.434 10.875 1.00 90.12 91 ASP A C 1
ATOM 714 O O . ASP A 1 91 ? 4.387 13.512 10.491 1.00 90.12 91 ASP A O 1
ATOM 718 N N . ARG A 1 92 ? 3.564 15.569 10.179 1.00 85.88 92 ARG A N 1
ATOM 719 C CA . ARG A 1 92 ? 4.275 15.820 8.909 1.00 85.88 92 ARG A CA 1
ATOM 720 C C . ARG A 1 92 ? 5.789 15.583 8.981 1.00 85.88 92 ARG A C 1
ATOM 722 O O . ARG A 1 92 ? 6.402 15.121 8.023 1.00 85.88 92 ARG A O 1
ATOM 729 N N . GLU A 1 93 ? 6.390 15.906 10.121 1.00 90.38 93 GLU A N 1
ATOM 730 C CA . GLU A 1 93 ? 7.832 15.766 10.349 1.00 90.38 93 GLU A CA 1
ATOM 731 C C . GLU A 1 93 ? 8.245 14.330 10.706 1.00 90.38 93 GLU A C 1
ATOM 733 O O . GLU A 1 93 ? 9.437 14.050 10.858 1.00 90.38 93 GLU A O 1
ATOM 738 N N . ASP A 1 94 ? 7.290 13.405 10.857 1.00 93.44 94 ASP A N 1
ATOM 739 C CA . ASP A 1 94 ? 7.631 12.011 11.088 1.00 93.44 94 ASP A CA 1
ATOM 740 C C . ASP A 1 94 ? 8.287 11.412 9.850 1.00 93.44 94 ASP A C 1
ATOM 742 O O . ASP A 1 94 ? 7.708 11.331 8.764 1.00 93.44 94 ASP A O 1
ATOM 746 N N . SER A 1 95 ? 9.490 10.887 10.055 1.00 93.56 95 SER A N 1
ATOM 747 C CA . SER A 1 95 ? 10.082 9.944 9.121 1.00 93.56 95 SER A CA 1
ATOM 748 C C . SER A 1 95 ? 9.313 8.624 9.129 1.00 93.56 95 SER A C 1
ATOM 750 O O . SER A 1 95 ? 8.643 8.278 10.107 1.00 93.56 95 SER A O 1
ATOM 752 N N . PHE A 1 96 ? 9.487 7.829 8.079 1.00 92.50 96 PHE A N 1
ATOM 753 C CA . PHE A 1 96 ? 8.931 6.485 7.975 1.00 92.50 96 PHE A CA 1
ATOM 754 C C . PHE A 1 96 ? 9.225 5.637 9.223 1.00 92.50 96 PHE A C 1
ATOM 756 O O . PHE A 1 96 ? 8.319 5.035 9.794 1.00 92.50 96 PHE A O 1
ATOM 763 N N . ASP A 1 97 ? 10.468 5.637 9.717 1.00 90.50 97 ASP A N 1
ATOM 764 C CA . ASP A 1 97 ? 10.842 4.873 10.916 1.00 90.50 97 ASP A CA 1
ATOM 765 C C . ASP A 1 97 ? 10.132 5.374 12.192 1.00 90.50 97 ASP A C 1
ATOM 767 O O . ASP A 1 97 ? 9.828 4.571 13.081 1.00 90.50 97 ASP A O 1
ATOM 771 N N . SER A 1 98 ? 9.882 6.684 12.311 1.00 92.81 98 SER A N 1
ATOM 772 C CA . SER A 1 98 ? 9.111 7.261 13.424 1.00 92.81 98 SER A CA 1
ATOM 773 C C . SER A 1 98 ? 7.638 6.867 13.318 1.00 92.81 98 SER A C 1
ATOM 775 O O . SER A 1 98 ? 7.083 6.265 14.241 1.00 92.81 98 SER A O 1
ATOM 777 N N . ALA A 1 99 ? 7.040 7.104 12.151 1.00 93.50 99 ALA A N 1
ATOM 778 C CA . ALA A 1 99 ? 5.652 6.799 11.841 1.00 93.50 99 ALA A CA 1
ATOM 779 C C . ALA A 1 99 ? 5.319 5.321 12.066 1.00 93.50 99 ALA A C 1
ATOM 781 O O . ALA A 1 99 ? 4.334 5.005 12.727 1.00 93.50 99 ALA A O 1
ATOM 782 N N . ILE A 1 100 ? 6.176 4.399 11.618 1.00 91.75 100 ILE A N 1
ATOM 783 C CA . ILE A 1 100 ? 5.986 2.960 11.836 1.00 91.75 100 ILE A CA 1
ATOM 784 C C . ILE A 1 100 ? 5.904 2.618 13.328 1.00 91.75 100 ILE A C 1
ATOM 786 O O . ILE A 1 100 ? 5.027 1.855 13.734 1.00 91.75 100 ILE A O 1
ATOM 790 N N . LYS A 1 101 ? 6.763 3.203 14.172 1.00 91.06 101 LYS A N 1
ATOM 791 C CA . LYS A 1 101 ? 6.707 2.974 15.627 1.00 91.06 101 LYS A CA 1
ATOM 792 C C . LYS A 1 101 ? 5.410 3.504 16.233 1.00 91.06 101 LYS A C 1
ATOM 794 O O . LYS A 1 101 ? 4.841 2.846 17.105 1.00 91.06 101 LYS A O 1
ATOM 799 N N . LYS A 1 102 ? 4.938 4.667 15.774 1.00 93.69 102 LYS A N 1
ATOM 800 C CA . LYS A 1 102 ? 3.668 5.253 16.221 1.00 93.69 102 LYS A CA 1
ATOM 801 C C . LYS A 1 102 ? 2.474 4.391 15.794 1.00 93.69 102 LYS A C 1
ATOM 803 O O . LYS A 1 102 ? 1.647 4.049 16.634 1.00 93.69 102 LYS A O 1
ATOM 808 N N . ILE A 1 103 ? 2.451 3.924 14.545 1.00 92.75 103 ILE A N 1
ATOM 809 C CA . ILE A 1 103 ? 1.441 2.986 14.030 1.00 92.75 103 ILE A CA 1
ATOM 810 C C . ILE A 1 103 ? 1.430 1.694 14.852 1.00 92.75 103 ILE A C 1
ATOM 812 O O . ILE A 1 103 ? 0.370 1.239 15.280 1.00 92.75 103 ILE A O 1
ATOM 816 N N . GLU A 1 104 ? 2.596 1.106 15.134 1.00 90.31 104 GLU A N 1
ATOM 817 C CA . GLU A 1 104 ? 2.681 -0.087 15.980 1.00 90.31 104 GLU A CA 1
ATOM 818 C C . GLU A 1 104 ? 2.138 0.158 17.392 1.00 90.31 104 GLU A C 1
ATOM 820 O O . GLU A 1 104 ? 1.466 -0.716 17.945 1.00 90.31 104 GLU A O 1
ATOM 825 N N . LEU A 1 105 ? 2.415 1.323 17.983 1.00 90.31 105 LEU A N 1
ATOM 826 C CA . LEU A 1 105 ? 1.888 1.694 19.294 1.00 90.31 105 LEU A CA 1
ATOM 827 C C . LEU A 1 105 ? 0.357 1.782 19.271 1.00 90.31 105 LEU A C 1
ATOM 829 O O . LEU A 1 105 ? -0.293 1.178 20.127 1.00 90.31 105 LEU A O 1
ATOM 833 N N . VAL A 1 106 ? -0.210 2.458 18.270 1.00 92.50 106 VAL A N 1
ATOM 834 C CA . VAL A 1 106 ? -1.664 2.573 18.092 1.00 92.50 106 VAL A CA 1
ATOM 835 C C . VAL A 1 106 ? -2.299 1.191 17.922 1.00 92.50 106 VAL A C 1
ATOM 837 O O . VAL A 1 106 ? -3.275 0.874 18.603 1.00 92.50 106 VAL A O 1
ATOM 840 N N . LEU A 1 107 ? -1.723 0.318 17.089 1.00 90.25 107 LEU A N 1
ATOM 841 C CA . LEU A 1 107 ? -2.220 -1.050 16.905 1.00 90.25 107 LEU A CA 1
ATOM 842 C C . LEU A 1 107 ? -2.173 -1.855 18.215 1.00 90.25 107 LEU A C 1
ATOM 844 O O . LEU A 1 107 ? -3.138 -2.529 18.567 1.00 90.25 107 LEU A O 1
ATOM 848 N N . ARG A 1 108 ? -1.095 -1.761 19.001 1.00 86.75 108 ARG A N 1
ATOM 849 C CA . ARG A 1 108 ? -1.012 -2.447 20.306 1.00 86.75 108 ARG A CA 1
ATOM 850 C C . ARG A 1 108 ? -2.115 -2.006 21.265 1.00 86.75 108 ARG A C 1
ATOM 852 O O . ARG A 1 108 ? -2.679 -2.851 21.955 1.00 86.75 108 ARG A O 1
ATOM 859 N N . GLN A 1 109 ? -2.405 -0.707 21.305 1.00 86.56 109 GLN A N 1
ATOM 860 C CA . GLN A 1 109 ? -3.397 -0.122 22.209 1.00 86.56 109 GLN A CA 1
ATOM 861 C C . GLN A 1 109 ? -4.837 -0.452 21.801 1.00 86.56 109 GLN A C 1
ATOM 863 O O . GLN A 1 109 ? -5.681 -0.671 22.664 1.00 86.56 109 GLN A O 1
ATOM 868 N N . THR A 1 110 ? -5.115 -0.504 20.499 1.00 83.25 110 THR A N 1
ATOM 869 C CA . THR A 1 110 ? -6.483 -0.617 19.964 1.00 83.25 110 THR A CA 1
ATOM 870 C C . THR A 1 110 ? -6.935 -2.053 19.714 1.00 83.25 110 THR A C 1
ATOM 872 O O . THR A 1 110 ? -8.116 -2.350 19.876 1.00 83.25 110 THR A O 1
ATOM 875 N N . ILE A 1 111 ? -6.020 -2.949 19.329 1.00 80.56 111 ILE A N 1
ATOM 876 C CA . ILE A 1 111 ? -6.342 -4.340 18.962 1.00 80.56 111 ILE A CA 1
ATOM 877 C C . ILE A 1 111 ? -5.549 -5.381 19.776 1.00 80.56 111 ILE A C 1
ATOM 879 O O . ILE A 1 111 ? -5.514 -6.554 19.411 1.00 80.56 111 ILE A O 1
ATOM 883 N N . SER A 1 112 ? -4.932 -4.962 20.891 1.00 70.81 112 SER A N 1
ATOM 884 C CA . SER A 1 112 ? -4.277 -5.823 21.897 1.00 70.81 112 SER A CA 1
ATOM 885 C C . SER A 1 112 ? -3.249 -6.805 21.321 1.00 70.81 112 SER A C 1
ATOM 887 O O . SER A 1 112 ? -3.274 -8.006 21.585 1.00 70.81 112 SER A O 1
ATOM 889 N N . VAL A 1 113 ? -2.317 -6.293 20.516 1.00 66.81 113 VAL A N 1
ATOM 890 C CA . VAL A 1 113 ? -1.333 -7.128 19.813 1.00 66.81 113 VAL A CA 1
ATOM 891 C C . VAL A 1 113 ? -0.054 -7.271 20.631 1.00 66.81 113 VAL A C 1
ATOM 893 O O . VAL A 1 113 ? 0.771 -6.360 20.702 1.00 66.81 113 VAL A O 1
ATOM 896 N N . GLU A 1 114 ? 0.171 -8.458 21.189 1.00 59.69 114 GLU A N 1
ATOM 897 C CA . GLU A 1 114 ? 1.429 -8.817 21.850 1.00 59.69 114 GLU A CA 1
ATOM 898 C C . GLU A 1 114 ? 2.502 -9.246 20.833 1.00 59.69 114 GLU A C 1
ATOM 900 O O . GLU A 1 114 ? 2.874 -10.411 20.738 1.00 59.69 114 GLU A O 1
ATOM 905 N N . SER A 1 115 ? 3.044 -8.313 20.045 1.00 59.34 115 SER A N 1
ATOM 906 C CA . SER A 1 115 ? 4.265 -8.598 19.272 1.00 59.34 115 SER A CA 1
ATOM 907 C C . SER A 1 115 ? 5.485 -8.062 20.010 1.00 59.34 115 SER A C 1
ATOM 909 O O . SER A 1 115 ? 5.728 -6.859 20.010 1.00 59.34 115 SER A O 1
ATOM 911 N N . LYS A 1 116 ? 6.298 -8.916 20.639 1.00 57.78 116 LYS A N 1
ATOM 912 C CA . LYS A 1 116 ? 7.570 -8.464 21.247 1.00 57.78 116 LYS A CA 1
ATOM 913 C C . LYS A 1 116 ? 8.566 -7.932 20.213 1.00 57.78 116 LYS A C 1
ATOM 915 O O . LYS A 1 116 ? 9.399 -7.102 20.554 1.00 57.78 116 LYS A O 1
ATOM 920 N N . ASN A 1 117 ? 8.439 -8.366 18.959 1.00 61.16 117 ASN A N 1
ATOM 921 C CA . ASN A 1 117 ? 9.425 -8.095 17.921 1.00 61.16 117 ASN A CA 1
ATOM 922 C C . ASN A 1 117 ? 9.020 -6.985 16.950 1.00 61.16 117 ASN A C 1
ATOM 924 O O . ASN A 1 117 ? 9.809 -6.708 16.067 1.00 61.16 117 ASN A O 1
ATOM 928 N N . GLY A 1 118 ? 7.866 -6.326 17.101 1.00 69.19 118 GLY A N 1
ATOM 929 C CA . GLY A 1 118 ? 7.366 -5.357 16.112 1.00 69.19 118 GLY A CA 1
ATOM 930 C C . GLY A 1 118 ? 6.672 -6.060 14.942 1.00 69.19 118 GLY A C 1
ATOM 931 O O . GLY A 1 118 ? 7.032 -7.170 14.550 1.00 69.19 118 GLY A O 1
ATOM 932 N N . ILE A 1 119 ? 5.606 -5.460 14.427 1.00 69.50 119 ILE A N 1
ATOM 933 C CA . ILE A 1 119 ? 4.751 -6.031 13.379 1.00 69.50 119 ILE A CA 1
ATOM 934 C C . ILE A 1 119 ? 5.483 -6.055 12.031 1.00 69.50 119 ILE A C 1
ATOM 936 O O . ILE A 1 119 ? 5.299 -7.003 11.264 1.00 69.50 119 ILE A O 1
ATOM 940 N N . PHE A 1 120 ? 6.340 -5.063 11.778 1.00 73.50 120 PHE A N 1
ATOM 941 C CA . PHE A 1 120 ? 7.056 -4.886 10.506 1.00 73.50 120 PHE A CA 1
ATOM 942 C C . PHE A 1 120 ? 8.462 -5.500 10.487 1.00 73.50 120 PHE A C 1
ATOM 944 O O . PHE A 1 120 ? 9.150 -5.478 9.467 1.00 73.50 120 PHE A O 1
ATOM 951 N N . ASN A 1 121 ? 8.893 -6.088 11.603 1.00 78.38 121 ASN A N 1
ATOM 952 C CA . ASN A 1 121 ? 10.196 -6.747 11.702 1.00 78.38 121 ASN A CA 1
ATOM 953 C C . ASN A 1 121 ? 10.163 -8.224 11.290 1.00 78.38 121 ASN A C 1
ATOM 955 O O . ASN A 1 121 ? 11.220 -8.825 11.103 1.00 78.38 121 ASN A O 1
ATOM 959 N N . ARG A 1 122 ? 8.976 -8.815 11.128 1.00 83.06 122 ARG A N 1
ATOM 960 C CA . ARG A 1 122 ? 8.822 -10.150 10.529 1.00 83.06 122 ARG A CA 1
ATOM 961 C C . ARG A 1 122 ? 8.798 -10.056 9.002 1.00 83.06 122 ARG A C 1
ATOM 963 O O . ARG A 1 122 ? 8.384 -9.041 8.439 1.00 83.06 122 ARG A O 1
ATOM 970 N N . SER A 1 123 ? 9.183 -11.137 8.336 1.00 88.25 123 SER A N 1
ATOM 971 C CA . SER A 1 123 ? 9.061 -11.255 6.881 1.00 88.25 123 SER A CA 1
ATOM 972 C C . SER A 1 123 ? 7.595 -11.138 6.427 1.00 88.25 123 SER A C 1
ATOM 974 O O . SER A 1 123 ? 6.698 -11.509 7.190 1.00 88.25 123 SER A O 1
ATOM 976 N N . PRO A 1 124 ? 7.326 -10.572 5.234 1.00 93.06 124 PRO A N 1
ATOM 977 C CA . PRO A 1 124 ? 5.984 -10.572 4.655 1.00 93.06 124 PRO A CA 1
ATOM 978 C C . PRO A 1 124 ? 5.505 -12.001 4.391 1.00 93.06 124 PRO A C 1
ATOM 980 O O . PRO A 1 124 ? 6.304 -12.902 4.147 1.00 93.06 124 PRO A O 1
ATOM 983 N N . GLU A 1 125 ? 4.190 -12.193 4.411 1.00 95.06 125 GLU A N 1
ATOM 984 C CA . GLU A 1 125 ? 3.550 -13.474 4.098 1.00 95.06 125 GLU A CA 1
ATOM 985 C C . GLU A 1 125 ? 3.393 -13.675 2.584 1.00 95.06 125 GLU A C 1
ATOM 987 O O . GLU A 1 125 ? 3.322 -14.805 2.099 1.00 95.06 125 GLU A O 1
ATOM 992 N N . PHE A 1 126 ? 3.318 -12.584 1.822 1.00 96.88 126 PHE A N 1
ATOM 993 C CA . PHE A 1 126 ? 3.324 -12.608 0.364 1.00 96.88 126 PHE A CA 1
ATOM 994 C C . PHE A 1 126 ? 3.802 -11.273 -0.208 1.00 96.88 126 PHE A C 1
ATOM 996 O O . PHE A 1 126 ? 3.803 -10.251 0.481 1.00 96.88 126 PHE A O 1
ATOM 1003 N N . LEU A 1 127 ? 4.227 -11.319 -1.470 1.00 97.69 127 LEU A N 1
ATOM 1004 C CA . LEU A 1 127 ? 4.558 -10.151 -2.273 1.00 97.69 127 LEU A CA 1
ATOM 1005 C C . LEU A 1 127 ? 3.608 -10.067 -3.460 1.00 97.69 127 LEU A C 1
ATOM 1007 O O . LEU A 1 127 ? 3.377 -11.070 -4.145 1.00 97.69 127 LEU A O 1
ATOM 1011 N N . GLU A 1 128 ? 3.094 -8.875 -3.723 1.00 97.75 128 GLU A N 1
ATOM 1012 C CA . GLU A 1 128 ? 2.094 -8.640 -4.759 1.00 97.75 128 GLU A CA 1
ATOM 1013 C C . GLU A 1 128 ? 2.437 -7.406 -5.588 1.00 97.75 128 GLU A C 1
ATOM 1015 O O . GLU A 1 128 ? 2.868 -6.385 -5.060 1.00 97.75 128 GLU A O 1
ATOM 1020 N N . LEU A 1 129 ? 2.282 -7.518 -6.905 1.00 97.88 129 LEU A N 1
ATOM 1021 C CA . LEU A 1 129 ? 2.370 -6.387 -7.815 1.00 97.88 129 LEU A CA 1
ATOM 1022 C C . LEU A 1 129 ? 0.986 -5.804 -8.063 1.00 97.88 129 LEU A C 1
ATOM 1024 O O . LEU A 1 129 ? 0.034 -6.548 -8.293 1.00 97.88 129 LEU A O 1
ATOM 1028 N N . GLY A 1 130 ? 0.911 -4.484 -8.145 1.00 96.50 130 GLY A N 1
ATOM 1029 C CA . GLY A 1 130 ? -0.258 -3.787 -8.663 1.00 96.50 130 GLY A CA 1
ATOM 1030 C C . GLY A 1 130 ? 0.047 -2.330 -8.973 1.00 96.50 130 GLY A C 1
ATOM 1031 O O . GLY A 1 130 ? 1.205 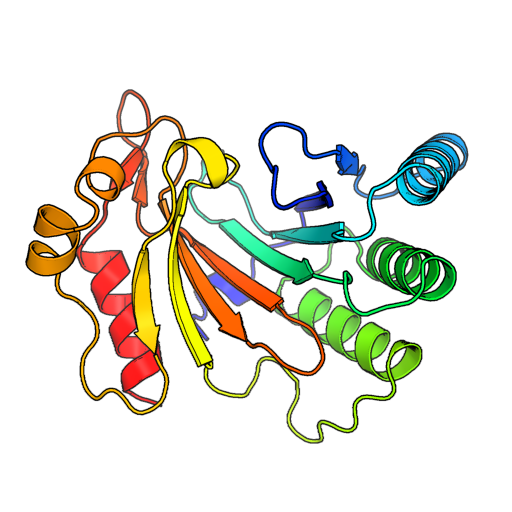-1.911 -8.967 1.00 96.50 130 GLY A O 1
ATOM 1032 N N . VAL A 1 131 ? -0.987 -1.565 -9.309 1.00 95.88 131 VAL A N 1
ATOM 1033 C CA . VAL A 1 131 ? -0.850 -0.173 -9.752 1.00 95.88 131 VAL A CA 1
ATOM 1034 C C . VAL A 1 131 ? -1.416 0.752 -8.687 1.00 95.88 131 VAL A C 1
ATOM 1036 O O . VAL A 1 131 ? -2.563 0.588 -8.270 1.00 95.88 131 VAL A O 1
ATOM 1039 N N . GLU A 1 132 ? -0.616 1.729 -8.265 1.00 93.88 132 GLU A N 1
ATOM 1040 C CA . GLU A 1 132 ? -1.016 2.722 -7.265 1.00 93.88 132 GLU A CA 1
ATOM 1041 C C . GLU A 1 132 ? -2.317 3.427 -7.683 1.00 93.88 132 GLU A C 1
ATOM 1043 O O . GLU A 1 132 ? -2.439 3.926 -8.803 1.00 93.88 132 GLU A O 1
ATOM 1048 N N . GLY A 1 133 ? -3.311 3.409 -6.790 1.00 89.00 133 GLY A N 1
ATOM 1049 C CA . GLY A 1 133 ? -4.631 4.001 -7.020 1.00 89.00 133 GLY A CA 1
ATOM 1050 C C . GLY A 1 133 ? -5.537 3.255 -8.010 1.00 89.00 133 GLY A C 1
ATOM 1051 O O . GLY A 1 133 ? -6.687 3.646 -8.154 1.00 89.00 133 GLY A O 1
ATOM 1052 N N . PHE A 1 134 ? -5.069 2.189 -8.674 1.00 88.75 134 PHE A N 1
ATOM 1053 C CA . PHE A 1 134 ? -5.792 1.527 -9.772 1.00 88.75 134 PHE A CA 1
ATOM 1054 C C . PHE A 1 134 ? -5.865 -0.001 -9.638 1.00 88.75 134 PHE A C 1
ATOM 1056 O O . PHE A 1 134 ? -5.723 -0.749 -10.615 1.00 88.75 134 PHE A O 1
ATOM 1063 N N . TRP A 1 135 ? -6.098 -0.481 -8.418 1.00 81.38 135 TRP A N 1
ATOM 1064 C CA . TRP A 1 135 ? -6.119 -1.915 -8.126 1.00 81.38 135 TRP A CA 1
ATOM 1065 C C . TRP A 1 135 ? -7.262 -2.652 -8.829 1.00 81.38 135 TRP A C 1
ATOM 1067 O O . TRP A 1 135 ? -7.082 -3.759 -9.330 1.00 81.38 135 TRP A O 1
ATOM 1077 N N . LYS A 1 136 ? -8.441 -2.027 -8.922 1.00 82.56 136 LYS A N 1
ATOM 1078 C CA . LYS A 1 136 ? -9.601 -2.612 -9.606 1.00 82.56 136 LYS A CA 1
ATOM 1079 C C . LYS A 1 136 ? -9.443 -2.566 -11.124 1.00 82.56 136 LYS A C 1
ATOM 1081 O O . LYS A 1 136 ? -9.879 -3.482 -11.817 1.00 82.56 136 LYS A O 1
ATOM 1086 N N . THR A 1 137 ? -8.820 -1.504 -11.628 1.00 86.75 137 THR A N 1
ATOM 1087 C CA . THR A 1 137 ? -8.665 -1.257 -13.065 1.00 86.75 137 THR A CA 1
ATOM 1088 C C . THR A 1 137 ? -7.626 -2.176 -13.714 1.00 86.75 137 THR A C 1
ATOM 1090 O O . THR A 1 137 ? -7.903 -2.765 -14.758 1.00 86.75 137 THR A O 1
ATOM 1093 N N . PHE A 1 138 ? -6.441 -2.324 -13.111 1.00 88.75 138 PHE A N 1
ATOM 1094 C CA . PHE A 1 138 ? -5.361 -3.150 -13.679 1.00 88.75 138 PHE A CA 1
ATOM 1095 C C . PHE A 1 138 ? -5.257 -4.546 -13.060 1.00 88.75 138 PHE A C 1
ATOM 1097 O O . PHE A 1 138 ? -4.620 -5.430 -13.647 1.00 88.75 138 PHE A O 1
ATOM 1104 N N . GLY A 1 139 ? -5.893 -4.755 -11.906 1.00 90.69 139 GLY A N 1
ATOM 1105 C CA . GLY A 1 139 ? -5.727 -5.959 -11.110 1.00 90.69 139 GLY A CA 1
ATOM 1106 C C . GLY A 1 139 ? -4.355 -6.027 -10.446 1.00 90.69 139 GLY A C 1
ATOM 1107 O O . GLY A 1 139 ? -3.533 -5.110 -10.531 1.00 90.69 139 GLY A O 1
ATOM 1108 N N . SER A 1 140 ? -4.113 -7.162 -9.807 1.00 94.62 140 SER A N 1
ATOM 1109 C CA . SER A 1 140 ? -2.883 -7.447 -9.088 1.00 94.62 140 SER A CA 1
ATOM 1110 C C . SER A 1 140 ? -2.343 -8.830 -9.413 1.00 94.62 140 SER A C 1
ATOM 1112 O O . SER A 1 140 ? -3.028 -9.668 -10.010 1.00 94.62 140 SER A O 1
ATOM 1114 N N . TYR A 1 141 ? -1.083 -9.065 -9.058 1.00 97.56 141 TYR A N 1
ATOM 1115 C CA . TYR A 1 141 ? -0.418 -10.333 -9.311 1.00 97.56 141 TYR A CA 1
ATOM 1116 C C . TYR A 1 141 ? 0.521 -10.711 -8.169 1.00 97.56 141 TYR A C 1
ATOM 1118 O O . TYR A 1 141 ? 1.543 -10.065 -7.939 1.00 97.56 141 TYR A O 1
ATOM 1126 N N . ILE A 1 142 ? 0.187 -11.794 -7.465 1.00 97.81 142 ILE A N 1
ATOM 1127 C CA . ILE A 1 142 ? 1.031 -12.345 -6.403 1.00 97.81 142 ILE A CA 1
ATOM 1128 C C . ILE A 1 142 ? 2.279 -12.962 -7.035 1.00 97.81 142 ILE A C 1
ATOM 1130 O O . ILE A 1 142 ? 2.217 -13.973 -7.739 1.00 97.81 142 ILE A O 1
ATOM 1134 N N . VAL A 1 143 ? 3.431 -12.366 -6.740 1.00 98.06 143 VAL A N 1
ATOM 1135 C CA . VAL A 1 143 ? 4.730 -12.795 -7.269 1.00 98.06 143 VAL A CA 1
ATOM 1136 C C . VAL A 1 143 ? 5.484 -13.707 -6.312 1.00 98.06 143 VAL A C 1
ATOM 1138 O O . VAL A 1 143 ? 6.400 -14.410 -6.731 1.00 98.06 143 VAL A O 1
ATOM 1141 N N . TRP A 1 144 ? 5.114 -13.746 -5.035 1.00 98.00 144 TRP A N 1
ATOM 1142 C CA . TRP A 1 144 ? 5.734 -14.643 -4.064 1.00 98.00 144 TRP A CA 1
ATOM 1143 C C . TRP A 1 144 ? 4.835 -14.857 -2.845 1.00 98.00 144 TRP A C 1
ATOM 1145 O O . TRP A 1 144 ? 4.057 -13.983 -2.482 1.00 98.00 144 TRP A O 1
ATOM 1155 N N . THR A 1 145 ? 4.967 -16.009 -2.192 1.00 96.81 145 THR A N 1
ATOM 1156 C CA . THR A 1 145 ? 4.302 -16.343 -0.923 1.00 96.81 145 THR A CA 1
ATOM 1157 C C . THR A 1 145 ? 5.306 -17.000 0.014 1.00 96.81 145 THR A C 1
ATOM 1159 O O . THR A 1 145 ? 6.168 -17.750 -0.453 1.00 96.81 145 THR A O 1
ATOM 1162 N N . GLU A 1 146 ? 5.145 -16.802 1.318 1.00 93.75 146 GLU A N 1
ATOM 1163 C CA . GLU A 1 146 ? 5.964 -17.427 2.355 1.00 93.75 146 GLU A CA 1
ATOM 1164 C C . GLU A 1 146 ? 6.106 -18.945 2.146 1.00 93.75 146 GLU A C 1
ATOM 1166 O O . GLU A 1 146 ? 5.175 -19.642 1.730 1.00 93.75 146 GLU A O 1
ATOM 1171 N N . GLY A 1 147 ? 7.317 -19.453 2.385 1.00 91.62 147 GLY A N 1
ATOM 1172 C CA . GLY A 1 147 ? 7.678 -20.854 2.164 1.00 91.62 147 GLY A CA 1
ATOM 1173 C C . GLY A 1 147 ? 8.033 -21.212 0.716 1.00 91.62 147 GLY A C 1
ATOM 1174 O O . GLY A 1 147 ? 8.422 -22.349 0.457 1.00 91.62 147 GLY A O 1
ATOM 1175 N N . LYS A 1 148 ? 7.932 -20.280 -0.244 1.00 92.56 148 LYS A N 1
ATOM 1176 C CA . LYS A 1 148 ? 8.449 -20.482 -1.608 1.00 92.56 148 LYS A CA 1
ATOM 1177 C C . LYS A 1 148 ? 9.901 -20.026 -1.713 1.00 92.56 148 LYS A C 1
ATOM 1179 O O . LYS A 1 148 ? 10.240 -18.919 -1.315 1.00 92.56 148 LYS A O 1
ATOM 1184 N N . GLU A 1 149 ? 10.740 -20.848 -2.336 1.00 90.69 149 GLU A N 1
ATOM 1185 C CA . GLU A 1 149 ? 12.164 -20.534 -2.537 1.00 90.69 149 GLU A CA 1
ATOM 1186 C C . GLU A 1 149 ? 12.410 -19.461 -3.606 1.00 90.69 149 GLU A C 1
ATOM 1188 O O . GLU A 1 149 ? 13.439 -18.792 -3.594 1.00 90.69 149 GLU A O 1
ATOM 1193 N N . LYS A 1 150 ? 11.487 -19.311 -4.563 1.00 93.12 150 LYS A N 1
ATOM 1194 C CA . LYS A 1 150 ? 11.634 -18.406 -5.707 1.00 93.12 150 LYS A CA 1
ATOM 1195 C C . LYS A 1 150 ? 10.377 -17.574 -5.901 1.00 93.12 150 LYS A C 1
ATOM 1197 O O . LYS A 1 150 ? 9.264 -18.097 -5.816 1.00 93.12 150 LYS A O 1
ATOM 1202 N N . ALA A 1 151 ? 10.573 -16.292 -6.191 1.00 96.12 151 ALA A N 1
ATOM 1203 C CA . ALA A 1 151 ? 9.524 -15.424 -6.705 1.00 96.12 151 ALA A CA 1
ATOM 1204 C C . ALA A 1 151 ? 9.302 -15.665 -8.207 1.00 96.12 151 ALA A C 1
ATOM 1206 O O . ALA A 1 151 ? 10.128 -16.281 -8.885 1.00 96.12 151 ALA A O 1
ATOM 1207 N N . LYS A 1 152 ? 8.181 -15.164 -8.720 1.00 97.56 152 LYS A N 1
ATOM 1208 C CA . LYS A 1 152 ? 7.864 -15.128 -10.147 1.00 97.56 152 LYS A CA 1
ATOM 1209 C C . LYS A 1 152 ? 8.875 -14.258 -10.892 1.00 97.56 152 LYS A C 1
ATOM 1211 O O . LYS A 1 152 ? 9.238 -13.173 -10.436 1.00 97.56 152 LYS A O 1
ATOM 1216 N N . SER A 1 153 ? 9.330 -14.757 -12.034 1.00 96.94 153 SER A N 1
ATOM 1217 C CA . SER A 1 153 ? 10.215 -14.039 -12.948 1.00 96.94 153 SER A CA 1
ATOM 1218 C C . SER A 1 153 ? 9.455 -12.980 -13.753 1.00 96.94 153 SER A C 1
ATOM 1220 O O . SER A 1 153 ? 8.225 -12.967 -13.779 1.00 96.94 153 SER A O 1
ATOM 1222 N N . ILE A 1 154 ? 10.184 -12.118 -14.465 1.00 97.69 154 ILE A N 1
ATOM 1223 C CA . ILE A 1 154 ? 9.577 -11.172 -15.415 1.00 97.69 154 ILE A CA 1
ATOM 1224 C C . ILE A 1 154 ? 8.800 -11.909 -16.510 1.00 97.69 154 ILE A C 1
ATOM 1226 O O . ILE A 1 154 ? 7.712 -11.475 -16.874 1.00 97.69 154 ILE A O 1
ATOM 1230 N N . GLU A 1 155 ? 9.297 -13.059 -16.970 1.00 97.75 155 GLU A N 1
ATOM 1231 C CA . GLU A 1 155 ? 8.597 -13.885 -17.958 1.00 97.75 155 GLU A CA 1
ATOM 1232 C C . GLU A 1 155 ? 7.266 -14.417 -17.406 1.00 97.75 155 GLU A C 1
ATOM 1234 O O . GLU A 1 155 ? 6.237 -14.347 -18.077 1.00 97.75 155 GLU A O 1
ATOM 1239 N N . ASP A 1 156 ? 7.242 -14.858 -16.142 1.00 97.94 156 ASP A N 1
ATOM 1240 C CA . ASP A 1 156 ? 5.996 -15.259 -15.481 1.00 97.94 156 ASP A CA 1
ATOM 1241 C C . ASP A 1 156 ? 4.994 -14.096 -15.410 1.00 97.94 156 ASP A C 1
ATOM 1243 O O . ASP A 1 156 ? 3.794 -14.308 -15.595 1.00 97.94 156 ASP A O 1
ATOM 1247 N N . ILE A 1 157 ? 5.464 -12.876 -15.129 1.00 97.88 157 ILE A N 1
ATOM 1248 C CA . ILE A 1 157 ? 4.614 -11.679 -15.087 1.00 97.88 157 ILE A CA 1
ATOM 1249 C C . ILE A 1 157 ? 4.118 -11.342 -16.497 1.00 97.88 157 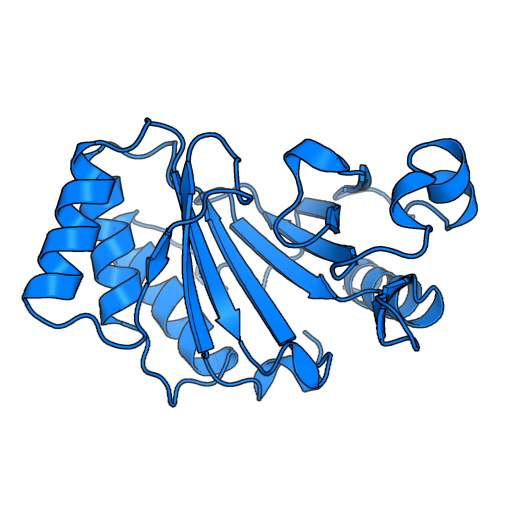ILE A C 1
ATOM 1251 O O . ILE A 1 157 ? 2.938 -11.063 -16.672 1.00 97.88 157 ILE A O 1
ATOM 1255 N N . ASN A 1 158 ? 4.967 -11.430 -17.519 1.00 97.75 158 ASN A N 1
ATOM 1256 C CA . ASN A 1 158 ? 4.586 -11.164 -18.905 1.00 97.75 158 ASN A CA 1
ATOM 1257 C C . ASN A 1 158 ? 3.508 -12.137 -19.411 1.00 97.75 158 ASN A C 1
ATOM 1259 O O . ASN A 1 158 ? 2.623 -11.750 -20.168 1.00 97.75 158 ASN A O 1
ATOM 1263 N N . ILE A 1 159 ? 3.540 -13.392 -18.961 1.00 97.94 159 ILE A N 1
ATOM 1264 C CA . ILE A 1 159 ? 2.531 -14.391 -19.328 1.00 97.94 159 ILE A CA 1
ATOM 1265 C C . ILE A 1 159 ? 1.208 -14.156 -18.585 1.00 97.94 159 ILE A C 1
ATOM 1267 O O . ILE A 1 159 ? 0.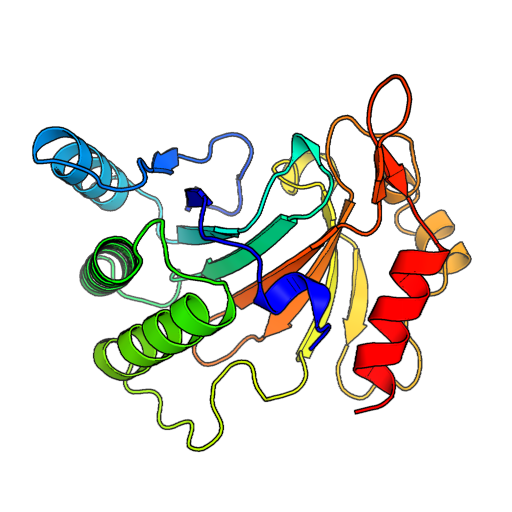141 -14.245 -19.190 1.00 97.94 159 ILE A O 1
ATOM 1271 N N . ASN A 1 160 ? 1.259 -13.881 -17.278 1.00 97.69 160 ASN A N 1
ATOM 1272 C CA . ASN A 1 160 ? 0.069 -13.940 -16.416 1.00 97.69 160 ASN A CA 1
ATOM 1273 C C . ASN A 1 160 ? -0.523 -12.569 -16.057 1.00 97.69 160 ASN A C 1
ATOM 1275 O O . ASN A 1 160 ? -1.709 -12.477 -15.750 1.00 97.69 160 ASN A O 1
ATOM 1279 N N . ALA A 1 161 ? 0.283 -11.512 -16.091 1.00 97.19 161 ALA A N 1
ATOM 1280 C CA . ALA A 1 161 ? -0.117 -10.139 -15.800 1.00 97.19 161 ALA A CA 1
ATOM 1281 C C . ALA A 1 161 ? 0.628 -9.115 -16.695 1.00 97.19 161 ALA A C 1
ATOM 1283 O O . ALA A 1 161 ? 1.210 -8.151 -16.184 1.00 97.19 161 ALA A O 1
ATOM 1284 N N . PRO A 1 162 ? 0.617 -9.277 -18.038 1.00 97.12 162 PRO A N 1
ATOM 1285 C CA . PRO A 1 162 ? 1.373 -8.421 -18.959 1.00 97.12 162 PRO A CA 1
ATOM 1286 C C . PRO A 1 162 ? 1.016 -6.939 -18.853 1.00 97.12 162 PRO A C 1
ATOM 1288 O O . PRO A 1 162 ? 1.824 -6.077 -19.193 1.00 97.12 162 PRO A O 1
ATOM 1291 N N . GLN A 1 163 ? -0.197 -6.614 -18.403 1.00 95.94 163 GLN A N 1
ATOM 1292 C CA . GLN A 1 163 ? -0.630 -5.236 -18.198 1.00 95.94 163 GLN A CA 1
ATOM 1293 C C . GLN A 1 163 ? 0.253 -4.477 -17.199 1.00 95.94 163 GLN A C 1
ATOM 1295 O O . GLN A 1 163 ? 0.441 -3.278 -17.381 1.00 95.94 163 GLN A O 1
ATOM 1300 N N . LEU A 1 164 ? 0.842 -5.164 -16.213 1.00 96.75 164 LEU A N 1
ATOM 1301 C CA . LEU A 1 164 ? 1.715 -4.563 -15.199 1.00 96.75 164 LEU A CA 1
ATOM 1302 C C . LEU A 1 164 ? 3.123 -4.243 -15.730 1.00 96.75 164 LEU A C 1
ATOM 1304 O O . LEU A 1 164 ? 3.852 -3.486 -15.100 1.00 96.75 164 LEU A O 1
ATOM 1308 N N . LEU A 1 165 ? 3.509 -4.787 -16.890 1.00 96.88 165 LEU A N 1
ATOM 1309 C CA . LEU A 1 165 ? 4.793 -4.492 -17.544 1.00 96.88 165 LEU A CA 1
ATOM 1310 C C . LEU A 1 165 ? 4.686 -3.383 -18.599 1.00 96.88 165 LEU A C 1
ATOM 1312 O O . LEU A 1 165 ? 5.693 -2.932 -19.146 1.00 96.88 165 LEU A O 1
ATOM 1316 N N . LYS A 1 166 ? 3.464 -2.938 -18.912 1.00 95.31 166 LYS A N 1
ATOM 1317 C CA . LYS A 1 166 ? 3.239 -1.853 -19.868 1.00 95.31 166 LYS A CA 1
ATOM 1318 C C . LYS A 1 166 ? 3.639 -0.511 -19.261 1.00 95.31 166 LYS A C 1
ATOM 1320 O O . LYS A 1 166 ? 3.820 -0.356 -18.058 1.00 95.31 166 LYS A O 1
ATOM 1325 N N . LYS A 1 167 ? 3.747 0.491 -20.130 1.00 96.25 167 LYS A N 1
ATOM 1326 C CA . LYS A 1 167 ? 3.839 1.884 -19.703 1.00 96.25 167 LYS A CA 1
ATOM 1327 C C . LYS A 1 167 ? 2.478 2.336 -19.160 1.00 96.25 167 LYS A C 1
ATOM 1329 O O . LYS A 1 167 ? 1.483 2.209 -19.871 1.00 96.25 167 LYS A O 1
ATOM 1334 N N . LEU A 1 168 ? 2.451 2.851 -17.933 1.00 94.62 168 LEU A N 1
ATOM 1335 C CA . LEU A 1 168 ? 1.230 3.173 -17.182 1.00 94.62 168 LEU A CA 1
ATOM 1336 C C . LEU A 1 168 ? 1.217 4.628 -16.696 1.00 94.62 168 LEU A C 1
ATOM 1338 O O . LEU A 1 168 ? 2.251 5.289 -16.636 1.00 94.62 168 LEU A O 1
ATOM 1342 N N . GLU A 1 169 ? 0.037 5.132 -16.336 1.00 93.00 169 GLU A N 1
ATOM 1343 C CA . GLU A 1 169 ? -0.153 6.503 -15.828 1.00 93.00 169 GLU A CA 1
ATOM 1344 C C . GLU A 1 169 ? 0.216 6.667 -14.347 1.00 93.00 169 GLU A C 1
ATOM 1346 O O . GLU A 1 169 ? 0.362 7.790 -13.861 1.00 93.00 169 GLU A O 1
ATOM 1351 N N . ARG A 1 170 ? 0.382 5.550 -13.635 1.00 93.31 170 ARG A N 1
ATOM 1352 C CA . ARG A 1 170 ? 0.779 5.483 -12.225 1.00 93.31 170 ARG A CA 1
ATOM 1353 C C . ARG A 1 170 ? 1.885 4.466 -12.019 1.00 93.31 170 ARG A C 1
ATOM 1355 O O . ARG A 1 170 ? 2.215 3.689 -12.918 1.00 93.31 170 ARG A O 1
ATOM 1362 N N . HIS A 1 171 ? 2.470 4.499 -10.830 1.00 94.88 171 HIS A N 1
ATOM 1363 C CA . HIS A 1 171 ? 3.534 3.582 -10.473 1.00 94.88 171 HIS A CA 1
ATOM 1364 C C . HIS A 1 171 ? 3.029 2.148 -10.351 1.00 94.88 171 HIS A C 1
ATOM 1366 O O . HIS A 1 171 ? 1.944 1.895 -9.829 1.00 94.88 171 HIS A O 1
ATOM 1372 N N . VAL A 1 172 ? 3.870 1.213 -10.792 1.00 96.31 172 VAL A N 1
ATOM 1373 C CA . VAL A 1 172 ? 3.731 -0.189 -10.408 1.00 96.31 172 VAL A CA 1
ATOM 1374 C C . VAL A 1 172 ? 4.394 -0.330 -9.050 1.00 96.31 172 VAL A C 1
ATOM 1376 O O . VAL A 1 172 ? 5.550 0.066 -8.880 1.00 96.31 172 VAL A O 1
ATOM 1379 N N . MET A 1 173 ? 3.662 -0.877 -8.095 1.00 96.94 173 MET A N 1
ATOM 1380 C CA . MET A 1 173 ? 4.095 -1.067 -6.722 1.00 96.94 173 MET A CA 1
ATOM 1381 C C . MET A 1 173 ? 4.340 -2.548 -6.465 1.00 96.94 173 MET A C 1
ATOM 1383 O O . MET A 1 173 ? 3.599 -3.395 -6.960 1.00 96.94 173 MET A O 1
ATOM 1387 N N . LEU A 1 174 ? 5.367 -2.846 -5.675 1.00 97.50 174 LEU A N 1
ATOM 1388 C CA . LEU A 1 174 ? 5.554 -4.139 -5.037 1.00 97.50 174 LEU A CA 1
ATOM 1389 C C . LEU A 1 174 ? 5.154 -4.015 -3.569 1.00 97.50 174 LEU A C 1
ATOM 1391 O O . LEU A 1 174 ? 5.814 -3.327 -2.783 1.00 97.50 174 LEU A O 1
ATOM 1395 N N . GLU A 1 175 ? 4.074 -4.689 -3.212 1.00 96.88 175 GLU A N 1
ATOM 1396 C CA . GLU A 1 175 ? 3.530 -4.724 -1.866 1.00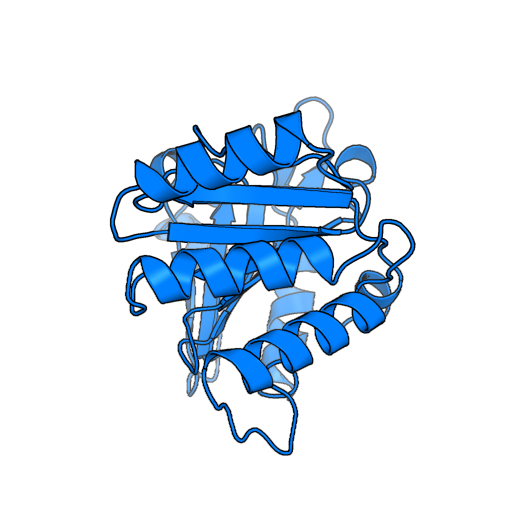 96.88 175 GLU A CA 1
ATOM 1397 C C . GLU A 1 175 ? 4.132 -5.875 -1.074 1.00 96.88 175 GLU A C 1
ATOM 1399 O O . GLU A 1 175 ? 4.085 -7.032 -1.485 1.00 96.88 175 GLU A O 1
ATOM 1404 N N . HIS A 1 176 ? 4.689 -5.549 0.087 1.00 95.69 176 HIS A N 1
ATOM 1405 C CA . HIS A 1 176 ? 5.057 -6.510 1.115 1.00 95.69 176 HIS A CA 1
ATOM 1406 C C . HIS A 1 176 ? 3.869 -6.640 2.052 1.00 95.69 176 HIS A C 1
ATOM 1408 O O . HIS A 1 176 ? 3.566 -5.676 2.750 1.00 95.69 176 HIS A O 1
ATOM 1414 N N . ALA A 1 177 ? 3.194 -7.786 2.065 1.00 95.75 177 ALA A N 1
ATOM 1415 C CA . ALA A 1 177 ? 1.915 -7.916 2.747 1.00 95.75 177 ALA A CA 1
ATOM 1416 C C . ALA A 1 177 ? 1.955 -8.898 3.923 1.00 95.75 177 ALA A C 1
ATOM 1418 O O . ALA A 1 177 ? 2.629 -9.930 3.894 1.00 95.75 177 ALA A O 1
ATOM 1419 N N . TRP A 1 178 ? 1.183 -8.590 4.963 1.00 93.81 178 TRP A N 1
ATOM 1420 C CA . TRP A 1 178 ? 0.997 -9.411 6.156 1.00 93.81 178 TRP A CA 1
ATOM 1421 C C . TRP A 1 178 ? -0.492 -9.541 6.476 1.00 93.81 178 TRP A C 1
ATOM 1423 O O . TRP A 1 178 ? -1.224 -8.569 6.331 1.00 93.81 178 TRP A O 1
ATOM 1433 N N . LYS A 1 179 ? -0.959 -10.699 6.963 1.00 91.69 179 LYS A N 1
ATOM 1434 C CA . LYS A 1 179 ? -2.396 -10.912 7.244 1.00 91.69 179 LYS A CA 1
ATOM 1435 C C . LYS A 1 179 ? -2.794 -10.630 8.687 1.00 91.69 179 LYS A C 1
ATOM 1437 O O . LYS A 1 179 ? -3.956 -10.356 8.967 1.00 91.69 179 LYS A O 1
ATOM 1442 N N . LYS A 1 180 ? -1.849 -10.765 9.614 1.00 88.44 180 LYS A N 1
ATOM 1443 C CA . LYS A 1 180 ? -2.058 -10.555 11.058 1.00 88.44 180 LYS A CA 1
ATOM 1444 C C . LYS A 1 180 ? -1.295 -9.327 11.535 1.00 88.44 180 LYS A C 1
ATOM 1446 O O . LYS A 1 180 ? -0.294 -9.026 10.915 1.00 88.44 180 LYS A O 1
ATOM 1451 N N . PRO A 1 181 ? -1.647 -8.672 12.649 1.00 85.75 181 PRO A N 1
ATOM 1452 C CA . PRO A 1 181 ? -2.892 -8.854 13.392 1.00 85.75 181 PRO A CA 1
ATOM 1453 C C . PRO A 1 181 ? -4.114 -8.358 12.607 1.00 85.75 181 PRO A C 1
ATOM 1455 O O . PRO A 1 181 ? -5.201 -8.888 12.788 1.00 85.75 181 PRO A O 1
ATOM 1458 N N . LEU A 1 182 ? -3.897 -7.425 11.683 1.00 92.62 182 LEU A N 1
ATOM 1459 C CA . LEU A 1 182 ? -4.810 -7.043 10.614 1.00 92.62 182 LEU A CA 1
ATOM 1460 C C . LEU A 1 182 ? -4.085 -7.213 9.273 1.00 92.62 182 LEU A C 1
ATOM 1462 O O . LEU A 1 182 ? -2.849 -7.241 9.271 1.00 92.62 182 LEU A O 1
ATOM 1466 N N . PRO A 1 183 ? -4.803 -7.307 8.142 1.00 94.94 183 PRO A N 1
ATOM 1467 C CA . PRO A 1 183 ? -4.169 -7.233 6.838 1.00 94.94 183 PRO A CA 1
ATOM 1468 C C . PRO A 1 183 ? -3.493 -5.871 6.653 1.00 94.94 183 PRO A C 1
ATOM 1470 O O . PRO A 1 183 ? -4.122 -4.831 6.844 1.00 94.94 183 PRO A O 1
ATOM 1473 N N . MET A 1 184 ? -2.211 -5.881 6.308 1.00 95.44 184 MET A N 1
ATOM 1474 C CA . MET A 1 184 ? -1.387 -4.686 6.126 1.00 95.44 184 MET A CA 1
ATOM 1475 C C . MET A 1 184 ? -0.425 -4.896 4.968 1.00 95.44 184 MET A C 1
ATOM 1477 O O . MET A 1 184 ? -0.039 -6.033 4.689 1.00 95.44 184 MET A O 1
ATOM 1481 N N . TRP A 1 185 ? 0.011 -3.807 4.349 1.00 95.88 185 TRP A N 1
ATOM 1482 C CA . TRP A 1 185 ? 0.983 -3.848 3.265 1.00 95.88 185 TRP A CA 1
ATOM 1483 C C . TRP A 1 185 ? 1.911 -2.642 3.298 1.00 95.88 185 TRP A C 1
ATOM 1485 O O . TRP A 1 185 ? 1.515 -1.552 3.695 1.00 95.88 185 TRP A O 1
ATOM 1495 N N . LEU A 1 186 ? 3.154 -2.848 2.872 1.00 95.50 186 LEU A N 1
ATOM 1496 C CA . LEU A 1 186 ? 4.106 -1.793 2.542 1.00 95.50 186 LEU A CA 1
ATOM 1497 C C . LEU A 1 186 ? 4.366 -1.834 1.038 1.00 95.50 186 LEU A C 1
ATOM 1499 O O . LEU A 1 186 ? 4.991 -2.774 0.543 1.00 95.50 186 LEU A O 1
ATOM 1503 N N . ALA A 1 187 ? 3.917 -0.809 0.328 1.00 95.94 187 ALA A N 1
ATOM 1504 C CA . ALA A 1 187 ? 4.067 -0.681 -1.110 1.00 95.94 187 ALA A CA 1
ATOM 1505 C C . ALA A 1 187 ? 5.297 0.159 -1.462 1.00 95.94 187 ALA A C 1
ATOM 1507 O O . ALA A 1 187 ? 5.428 1.306 -1.029 1.00 95.94 187 ALA A O 1
ATOM 1508 N N . ILE A 1 188 ? 6.188 -0.402 -2.280 1.00 95.31 188 ILE A N 1
ATOM 1509 C CA . ILE A 1 188 ? 7.398 0.271 -2.772 1.00 95.31 188 ILE A CA 1
ATOM 1510 C C . ILE A 1 188 ? 7.355 0.297 -4.306 1.00 95.31 188 ILE A C 1
ATOM 1512 O O . ILE A 1 188 ? 7.105 -0.748 -4.912 1.00 95.31 188 ILE A O 1
ATOM 1516 N N . PRO A 1 189 ? 7.593 1.444 -4.967 1.00 95.44 189 PRO A N 1
ATOM 1517 C CA . PRO A 1 189 ? 7.499 1.533 -6.417 1.00 95.44 189 PRO A CA 1
ATOM 1518 C C . PRO A 1 189 ? 8.596 0.695 -7.075 1.00 95.44 189 PRO A C 1
ATOM 1520 O O . PRO A 1 189 ? 9.778 0.871 -6.780 1.00 95.44 189 PRO A O 1
ATOM 1523 N N . VAL A 1 190 ? 8.210 -0.167 -8.013 1.00 95.81 190 VAL A N 1
ATOM 1524 C CA . VAL A 1 190 ? 9.086 -0.946 -8.910 1.00 95.81 190 VAL A CA 1
ATOM 1525 C C . VAL A 1 190 ? 9.006 -0.442 -10.348 1.00 95.81 190 VAL A C 1
ATOM 1527 O O . VAL A 1 190 ? 9.307 -1.157 -11.296 1.00 95.81 190 VAL A O 1
ATOM 1530 N N . SER A 1 191 ? 8.589 0.808 -10.523 1.00 95.19 191 SER A N 1
ATOM 1531 C CA . SER A 1 191 ? 8.626 1.515 -11.794 1.00 95.19 191 SER A CA 1
ATOM 1532 C C . SER A 1 191 ? 9.488 2.772 -11.702 1.00 95.19 191 SER A C 1
ATOM 1534 O O . SER A 1 191 ? 9.838 3.255 -10.618 1.00 95.19 191 SER A O 1
ATOM 1536 N N . ARG A 1 192 ? 9.824 3.325 -12.866 1.00 92.25 192 ARG A N 1
ATOM 1537 C CA . ARG A 1 192 ? 10.538 4.595 -13.008 1.00 92.25 192 ARG A CA 1
ATOM 1538 C C . ARG A 1 192 ? 9.812 5.557 -13.930 1.00 92.25 192 ARG A C 1
ATOM 1540 O O . ARG A 1 192 ? 9.147 5.136 -14.879 1.00 92.25 192 ARG A O 1
ATOM 1547 N N . SER A 1 193 ? 9.964 6.848 -13.648 1.00 91.38 193 SER A N 1
ATOM 1548 C CA . SER A 1 193 ? 9.427 7.922 -14.480 1.00 91.38 193 SER A CA 1
ATOM 1549 C C . SER A 1 193 ? 10.021 7.867 -15.888 1.00 91.38 193 SER A C 1
ATOM 1551 O O . SER A 1 193 ? 11.225 7.692 -16.076 1.00 91.38 193 SER A O 1
ATOM 1553 N N . ALA A 1 194 ? 9.160 8.040 -16.881 1.00 90.62 194 ALA A N 1
ATOM 1554 C CA . ALA A 1 194 ? 9.491 8.194 -18.288 1.00 90.62 194 ALA A CA 1
ATOM 1555 C C . ALA A 1 194 ? 8.738 9.413 -18.849 1.00 90.62 194 ALA A C 1
ATOM 1557 O O . ALA A 1 194 ? 7.843 9.944 -18.201 1.00 90.62 194 ALA A O 1
ATOM 1558 N N . GLU A 1 195 ? 9.047 9.835 -20.081 1.00 85.50 195 GLU A N 1
ATOM 1559 C CA . GLU A 1 195 ? 8.533 11.081 -20.690 1.00 85.50 195 GLU A CA 1
ATOM 1560 C C . GLU A 1 195 ? 6.999 11.261 -20.608 1.00 85.50 195 GLU A C 1
ATOM 1562 O O . GLU A 1 195 ? 6.514 12.386 -20.646 1.00 85.50 195 GLU A O 1
ATOM 1567 N N . ARG A 1 196 ? 6.216 10.174 -20.480 1.00 85.31 196 ARG A N 1
ATOM 1568 C CA . ARG A 1 196 ? 4.741 10.222 -20.355 1.00 85.31 196 ARG A CA 1
ATOM 1569 C C . ARG A 1 196 ? 4.178 9.078 -19.508 1.00 85.31 196 ARG A C 1
ATOM 1571 O O . ARG A 1 196 ? 3.505 8.209 -20.052 1.00 85.31 196 ARG A O 1
ATOM 1578 N N . GLY A 1 197 ? 4.523 9.021 -18.229 1.00 92.38 197 GLY A N 1
ATOM 1579 C CA . GLY A 1 197 ? 4.076 7.971 -17.307 1.00 92.38 197 GLY A CA 1
ATOM 1580 C C . GLY A 1 197 ? 5.239 7.138 -16.786 1.00 92.38 197 GLY A C 1
ATOM 1581 O O . GLY A 1 197 ? 6.373 7.612 -16.737 1.00 92.38 197 GLY A O 1
ATOM 1582 N N . TYR A 1 198 ? 4.969 5.891 -16.428 1.00 94.75 198 TYR A N 1
ATOM 1583 C CA . TYR A 1 198 ? 5.890 5.050 -15.676 1.00 94.75 198 TYR A CA 1
ATOM 1584 C C . TYR A 1 198 ? 6.109 3.718 -16.371 1.00 94.75 198 TYR A C 1
ATOM 1586 O O . TYR A 1 198 ? 5.184 3.142 -16.941 1.00 94.75 198 TYR A O 1
ATOM 1594 N N . VAL A 1 199 ? 7.348 3.240 -16.338 1.00 95.69 199 VAL A N 1
ATOM 1595 C CA . VAL A 1 199 ? 7.740 1.948 -16.911 1.00 95.69 199 VAL A CA 1
ATOM 1596 C C . VAL A 1 199 ? 8.277 1.046 -15.815 1.00 95.69 199 VAL A C 1
ATOM 1598 O O . VAL A 1 199 ? 8.972 1.526 -14.918 1.00 95.69 199 VAL A O 1
ATOM 1601 N N . PHE A 1 200 ? 7.948 -0.241 -15.884 1.00 96.94 200 PHE A N 1
ATOM 1602 C CA . PHE A 1 200 ? 8.448 -1.241 -14.948 1.00 96.94 200 PHE A CA 1
ATOM 1603 C C . PHE A 1 200 ? 9.986 -1.264 -14.945 1.00 96.94 200 PHE A C 1
ATOM 1605 O O . PHE A 1 200 ? 10.625 -1.155 -15.994 1.00 96.94 200 PHE A O 1
ATOM 1612 N N . ASP A 1 201 ? 10.577 -1.368 -13.760 1.00 96.50 201 ASP A N 1
ATOM 1613 C CA . ASP A 1 201 ? 12.017 -1.437 -13.544 1.00 96.50 201 ASP A CA 1
ATOM 1614 C C . ASP A 1 201 ? 12.379 -2.829 -13.019 1.00 96.50 201 ASP A C 1
ATOM 1616 O O . ASP A 1 201 ? 12.269 -3.132 -11.829 1.00 96.50 201 ASP A O 1
ATOM 1620 N N . GLU A 1 202 ? 12.814 -3.692 -13.937 1.00 96.75 202 GLU A N 1
ATOM 1621 C CA . GLU A 1 202 ? 13.172 -5.077 -13.629 1.00 96.75 202 GLU A CA 1
ATOM 1622 C C . GLU A 1 202 ? 14.317 -5.179 -12.623 1.00 96.75 202 GLU A C 1
ATOM 1624 O O . GLU A 1 202 ? 14.328 -6.082 -11.785 1.00 96.75 202 GLU A O 1
ATOM 1629 N N . LYS A 1 203 ? 15.280 -4.251 -12.677 1.00 95.56 203 LYS A N 1
ATOM 1630 C CA . LYS A 1 203 ? 16.408 -4.248 -11.748 1.00 95.56 203 LYS A CA 1
ATOM 1631 C C . LYS A 1 203 ? 15.903 -3.959 -10.337 1.00 95.56 203 LYS A C 1
ATOM 1633 O O . LYS A 1 203 ? 16.190 -4.736 -9.428 1.00 95.56 203 LYS A O 1
ATOM 1638 N N . LYS A 1 204 ? 15.096 -2.907 -10.175 1.00 94.50 204 LYS A N 1
ATOM 1639 C CA . LYS A 1 204 ? 14.516 -2.530 -8.879 1.00 94.50 204 LYS A CA 1
ATOM 1640 C C . LYS A 1 204 ? 13.607 -3.624 -8.316 1.00 94.50 204 LYS A C 1
ATOM 1642 O O . LYS A 1 204 ? 13.665 -3.920 -7.124 1.00 94.50 204 LYS A O 1
ATOM 1647 N N . TYR A 1 205 ? 12.800 -4.256 -9.169 1.00 96.56 205 TYR A N 1
ATOM 1648 C CA . TYR A 1 205 ? 11.989 -5.414 -8.792 1.00 96.56 205 TYR A CA 1
ATOM 1649 C C . TYR A 1 205 ? 12.852 -6.550 -8.228 1.00 96.56 205 TYR A C 1
ATOM 1651 O O . TYR A 1 205 ? 12.621 -6.995 -7.104 1.00 96.56 205 TYR A O 1
ATOM 1659 N N . ASN A 1 206 ? 13.878 -6.983 -8.968 1.00 95.38 206 ASN A N 1
ATOM 1660 C CA . ASN A 1 206 ? 14.741 -8.087 -8.549 1.00 95.38 206 ASN A CA 1
ATOM 1661 C C . ASN A 1 206 ? 15.497 -7.769 -7.248 1.00 95.38 206 ASN A C 1
ATOM 1663 O O . ASN A 1 206 ? 15.561 -8.616 -6.360 1.00 95.38 206 ASN A O 1
ATOM 1667 N N . GLU A 1 207 ? 16.003 -6.543 -7.089 1.00 93.69 207 GLU A N 1
ATOM 1668 C CA . GLU A 1 207 ? 16.674 -6.100 -5.858 1.00 93.69 207 GLU A CA 1
ATOM 1669 C C . GLU A 1 207 ? 15.750 -6.180 -4.630 1.00 93.69 207 GLU A C 1
ATOM 1671 O O . GLU A 1 207 ? 16.160 -6.661 -3.567 1.00 93.69 207 GLU A O 1
ATOM 1676 N N . LEU A 1 208 ? 14.485 -5.765 -4.768 1.00 92.31 208 LEU A N 1
ATOM 1677 C CA . LEU A 1 208 ? 13.509 -5.855 -3.681 1.00 92.31 208 LEU A CA 1
ATOM 1678 C C . LEU A 1 208 ? 13.132 -7.304 -3.361 1.00 92.31 208 LEU A C 1
ATOM 1680 O O . LEU A 1 208 ? 13.132 -7.669 -2.184 1.00 92.31 208 LEU A O 1
ATOM 1684 N N . ILE A 1 209 ? 12.886 -8.141 -4.375 1.00 93.62 209 ILE A N 1
ATOM 1685 C CA . ILE A 1 209 ? 12.627 -9.577 -4.192 1.00 93.62 209 ILE A CA 1
ATOM 1686 C C . ILE A 1 209 ? 13.780 -10.244 -3.435 1.00 93.62 209 ILE A C 1
ATOM 1688 O O . ILE A 1 209 ? 13.559 -10.934 -2.438 1.00 93.62 209 ILE A O 1
ATOM 1692 N N . GLU A 1 210 ? 15.024 -10.016 -3.860 1.00 91.31 210 GLU A N 1
ATOM 1693 C CA . GLU A 1 210 ? 16.196 -10.591 -3.199 1.00 91.31 210 GLU A CA 1
ATOM 1694 C C . GLU A 1 210 ? 16.312 -10.157 -1.735 1.00 91.31 210 GLU A C 1
ATOM 1696 O O . GLU A 1 210 ? 16.714 -10.953 -0.886 1.00 91.31 210 GLU A O 1
ATOM 1701 N N . SER A 1 211 ? 15.937 -8.914 -1.418 1.00 87.25 211 SER A N 1
ATOM 1702 C CA . SER A 1 211 ? 15.968 -8.399 -0.045 1.00 87.25 211 SER A CA 1
ATOM 1703 C C . SER A 1 211 ? 14.995 -9.113 0.905 1.00 87.25 211 SER A C 1
ATOM 1705 O O . SER A 1 211 ? 15.193 -9.082 2.124 1.00 87.25 211 SER A O 1
ATOM 1707 N N . VAL A 1 212 ? 13.957 -9.750 0.354 1.00 86.31 212 VAL A N 1
ATOM 1708 C CA . VAL A 1 212 ? 12.986 -10.564 1.092 1.00 86.31 212 VAL A CA 1
ATOM 1709 C C . VAL A 1 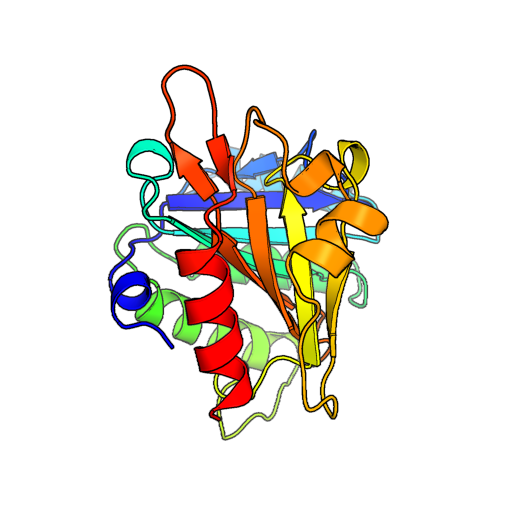212 ? 13.468 -12.007 1.197 1.00 86.31 212 VAL A C 1
ATOM 1711 O O . VAL A 1 212 ? 13.448 -12.561 2.289 1.00 86.31 212 VAL A O 1
ATOM 1714 N N . LEU A 1 213 ? 13.958 -12.591 0.098 1.00 86.31 213 LEU A N 1
ATOM 1715 C CA . LEU A 1 213 ? 14.398 -13.993 0.054 1.00 86.31 213 LEU A CA 1
ATOM 1716 C C . LEU A 1 213 ? 15.697 -14.270 0.831 1.00 86.31 213 LEU A C 1
ATOM 1718 O O . LEU A 1 213 ? 15.968 -15.417 1.171 1.00 86.31 213 LEU A O 1
ATOM 1722 N N . LYS A 1 214 ? 16.523 -13.246 1.087 1.00 78.81 214 LYS A N 1
ATOM 1723 C CA . LYS A 1 214 ? 17.794 -13.365 1.831 1.00 78.81 214 LYS A CA 1
ATOM 1724 C C . LYS A 1 214 ? 17.643 -13.257 3.360 1.00 78.81 214 LYS A C 1
ATOM 1726 O O . LYS A 1 214 ? 18.659 -13.319 4.051 1.00 78.81 214 LYS A O 1
ATOM 1731 N N . LYS A 1 215 ? 16.432 -13.035 3.880 1.00 62.69 215 LYS A N 1
ATOM 1732 C CA . LYS A 1 215 ? 16.145 -12.964 5.324 1.00 62.69 215 LYS A CA 1
ATOM 1733 C C . LYS A 1 215 ? 15.649 -14.296 5.861 1.00 62.69 215 LYS A C 1
ATOM 1735 O O . LYS A 1 215 ? 16.033 -14.605 7.007 1.00 62.69 215 LYS A O 1
#

Foldseek 3Di:
DDPLQQQWFWDWKWKDAPPQLLPIDTQDLQQDPVSLVVLVVCLVPGDLWMKMKIKTHDQVVLRIKIKMFTPSVDDSVLVSQLVVQLSVQGHRRDGPNRSQVSNQVSCCVRVVDPDPQGPPNDFFQWKKKDFVSQCVPQNMDTQGGPPDLGGHAPVSCCVPRVSLQDFDQTFIWIWRWHPPPHTMTMTRGQWDDDPHGTGGNRVSVVVVRVVRNVD

Secondary structure (DSSP, 8-state):
--TTGGGPBEEEEEEEETTEEEEEEEE-SS--HHHHHHHHHHHHHS-S-EEEEEEEEEGGGTEEEEEEEE-TTS-HHHHHHHHHHHHHH--TT-BHHHHHHHHHHHHHHHH----TT-SSSSPPSEEEEEETT-HHHH--EEEEETT-S-PPPHHHHHHH-GGGGS-BSS-EEEEEEE-SSS-EEEEEE-EEEETTEEEE-HHHHHHHHHHHHT-

=== Feature glossary ===
A reading guide for the features in this record.

Start from the sequence.

  · Sequence gives the chain of amino acids in standard one-letter code (A=alanine, C=cysteine, …, Y=tyrosine), read N→C. It is the only feature that is directly encoded by the gene; all structural features are derived from the folded form of this sequence.

Fold it, and you get atomic coordinates and the backbone conformation that goes with them.

  · Structure coordinates are given as an mmCIF _atom_site loop: one row per atom with element, residue name, chain id, sequence number, and x/y/z position in Å. Only the four main-chain atoms per residue are included here; side chains are omitted to keep the record compact.

  · Backbone dihedral angles. Every residue except chain termini has a φ (preceding-C → N → Cα → C) and a ψ (N → Cα → C → next-N). They are reported in degrees following the IUPAC sign convention. Secondary structure is essentially a statement about which (φ, ψ) basin each residue occupies.

  · Eight-state secondary structure (DSSP): H is the canonical α-helix, G the tighter 3₁₀-helix, I the wider π-helix; E/B are β-structure, T and S are turns and bends, and '-' is everything else. DSSP derives these from the pattern of main-chain N–H···O=C hydrogen bonds, not from the sequence.

  · SS3 is a coarse helix/strand/coil call (letters a/b/c) made by the P-SEA algorithm from inter-Cα distances and dihedrals. It is less detailed than DSSP but needs only Cα positions.

Summarize the fold with a handful of shape descriptors and a per-residue structural alphabet.

  · Radius of gyration (Rg) is the root-mean-square distance of Cα atoms from their centroid — a single number for overall size and compactness. A globular domain of N residues has Rg ≈ 2.2·N^0.38 Å; an extended or disordered chain has a much larger Rg. The Cα contact count is the number of residue pairs whose Cα atoms are within 8 Å and are more than four positions apart in sequence — a standard proxy for tertiary packing density. The bounding box is the smallest axis-aligned box enclosing all Cα atoms.

  · 3Di is Foldseek's structural alphabet. Each residue is assigned one of twenty discrete states based on how its Cα sits relative to its spatial (not sequential) neighbors. Aligning 3Di strings finds structural homologs roughly as well as full 3D superposition, but orders of magnitude faster.

  · Solvent-accessible surface area (SASA) is the area in Å² traced out by the centre of a 1.4 Å probe sphere (a water molecule) rolled over the protein's van der Waals surface (Shrake–Rupley / Lee–Richards construction). Buried residues have near-zero SASA; fully exposed residues can exceed 200 Å². The total SASA scales roughly with the number of surface residues.

Ask how reliable the model is.

  · For AlphaFold models, the B-factor field carries pLDDT — the model's own estimate of local accuracy on a 0–100 scale. Regions with pLDDT<50 should be treated as essentially unmodeled; they often correspond to intrinsically disordered segments.

  · For experimental (PDB) structures, the B-factor (temperature factor) quantifies the positional spread of each atom in the crystal — a combination of thermal vibration and static disorder — in units of Å². High B-factors mark flexible loops or poorly resolved regions; low B-factors mark the rigid, well-ordered core.

  · Predicted Aligned Error (PAE) is an AlphaFold confidence matrix: entry (i, j) is the expected error in the position of residue j, in ångströms, when the prediction is superimposed on the true structure at residue i. Low PAE within a block of residues means that block is internally rigid and well-predicted; high PAE between two blocks means their relative placement is uncertain even if each block individually is confident.

Place it in context: what it resembles, what it is annotated as, and how it looks.

  · Structural nearest neighbors (via Foldseek easy-search vs the PDB). Reported per hit: target PDB id, E-value, and alignment TM-score. A TM-score above ~0.5 is the conventional threshold for 'same fold'.

  · Functional annotations link the protein to curated databases. InterPro entries identify conserved domains and families by matching the sequence against member-database signatures (Pfam, PROSITE, CDD, …). Gene Ontology (GO) terms describe molecular function, biological process, and cellular component in a controlled vocabulary. CATH places the structure in a hierarchical fold classification (Class/Architecture/Topology/Homologous-superfamily). The organism is the source species.

  · The contact map is a binary N×N matrix image: pixel (i, j) is dark where Cα_i and Cα_j are within 8 Å and |i−j|>4. Because the |i−j|>4 filter removes local helical contacts, off-diagonal stripes parallel to the main diagonal indicate parallel β-sheets; stripes perpendicular to it indicate antiparallel β-sheets. The Ramachandran plot scatters every residue's (φ, ψ) pair against the sterically allowed regions. The PAE heatmap renders the predicted-aligned-error matrix.

  · Six rendered views show the 3D structure from the faces of a cube — i.e. along ±x, ±y, ±z. Rendering representation is drawn randomly per protein from cartoon (secondary-structure ribbons), sticks (backbone bonds), or molecular surface; coloring is either N→C rainbow (blue at the N-terminus through red at the C-terminus) or one color per chain.